Protein AF-A0A7K2BUB4-F1 (afdb_monomer_lite)

pLDDT: mean 76.24, std 25.24, range [27.66, 98.0]

Sequence (228 aa):
MAFDEMPRVDRRGARSRCRGETGAGRMTMVGTVEQLPEADAQSLGALRYREPHHADLPHLVSFSGGRSSAALAFMAAEEGLLRPERRDAVLFANTSAEHPGTYEFAAECKERLEAEFGLPCFWFEFCTVEDAWRGDYWRRASYRLVKPVPVEQDSDGYRSSGELFEELVSLQGMLPNPHSRTCTAKLKLYPSHELIGEWLGATEGPAHAGHHWQPDPSAGGGGVADKA

Foldseek 3Di:
DDDDDDDDDDDDDDDDDDDDDDDDDPDPPPDDPPPDPPPPPDAPPDDDDPDPCVQLAAAEQEAALDPVSLVVLVNCLVNVVHAVVSVHAYEHQDQLADDPVSLVSVLVSQVCCCVVRVHHYWYKWKDWDWDDDPRDIDIDIEMATADSADCVVPVRHDHRNRVRQVRQCVRPVDHDDPVVNCCCVRRPVVHVCQVVCCVVVVDPGPDHPHDDDDPDPVPDDDDDDDDD

Secondary structure (DSSP, 8-state):
-PPPP--------------------------------------------SSGGGGGS--EEEE-SSHHHHHHHHHHHHTTSS-GGGT-EEEEEE-S-S-HHHHHHHHHHHHHHHHHH---EEEEEEEEEEEEETTEEEEEEEEEE-EEEETTT-TTEEP-SSHHHHHHHHHHSS---TTTTHHIIIIIIHHHHHHHHHHHHT---S--SS------TTS---PPP---

Structure (mmCIF, N/CA/C/O backbone):
data_AF-A0A7K2BUB4-F1
#
_entry.id   AF-A0A7K2BUB4-F1
#
loop_
_atom_site.group_PDB
_atom_site.id
_atom_site.type_symbol
_atom_site.label_atom_id
_atom_site.label_alt_id
_atom_site.label_comp_id
_atom_site.label_asym_id
_atom_site.label_entity_id
_atom_site.label_seq_id
_atom_site.pdbx_PDB_ins_code
_atom_site.Cartn_x
_atom_site.Cartn_y
_atom_site.Cartn_z
_atom_site.occupancy
_atom_site.B_iso_or_equiv
_atom_site.auth_seq_id
_atom_site.auth_comp_id
_atom_site.auth_asym_id
_atom_site.auth_atom_id
_atom_site.pdbx_PDB_model_num
ATOM 1 N N . MET A 1 1 ? 53.226 22.526 6.944 1.00 38.50 1 MET A N 1
ATOM 2 C CA . MET A 1 1 ? 52.011 23.223 6.477 1.00 38.50 1 MET A CA 1
ATOM 3 C C . MET A 1 1 ? 50.921 22.890 7.470 1.00 38.50 1 MET A C 1
ATOM 5 O O . MET A 1 1 ? 50.798 21.727 7.832 1.00 38.50 1 MET A O 1
ATOM 9 N N . ALA A 1 2 ? 50.315 23.930 8.030 1.00 29.89 2 ALA A N 1
ATOM 10 C CA . ALA A 1 2 ? 49.493 23.881 9.228 1.00 29.89 2 ALA A CA 1
ATOM 11 C C . ALA A 1 2 ? 48.196 23.090 9.008 1.00 29.89 2 ALA A C 1
ATOM 13 O O . ALA A 1 2 ? 47.541 23.249 7.982 1.00 29.89 2 ALA A O 1
ATOM 14 N N . PHE A 1 3 ? 47.862 22.251 9.987 1.00 29.38 3 PHE A N 1
ATOM 15 C CA . PHE A 1 3 ? 46.514 21.747 10.208 1.00 29.38 3 PHE A CA 1
ATOM 16 C C . PHE A 1 3 ? 45.764 22.830 10.977 1.00 29.38 3 PHE A C 1
ATOM 18 O O . PHE A 1 3 ? 46.214 23.209 12.057 1.00 29.38 3 PHE A O 1
ATOM 25 N N . ASP A 1 4 ? 44.682 23.341 10.398 1.00 30.39 4 ASP A N 1
ATOM 26 C CA . ASP A 1 4 ? 43.806 24.308 11.051 1.00 30.39 4 ASP A CA 1
ATOM 27 C C . ASP A 1 4 ? 42.544 23.599 11.554 1.00 30.39 4 ASP A C 1
ATOM 29 O O . ASP A 1 4 ? 41.965 22.745 10.874 1.00 30.39 4 ASP A O 1
ATOM 33 N N . GLU A 1 5 ? 42.198 23.914 12.795 1.00 32.56 5 GLU A N 1
ATOM 34 C CA . GLU A 1 5 ? 41.171 23.297 13.623 1.00 32.56 5 GLU A CA 1
ATOM 35 C C . GLU A 1 5 ? 39.775 23.829 13.261 1.00 32.56 5 GLU A C 1
ATOM 37 O O . GLU A 1 5 ? 39.587 25.025 13.053 1.00 32.56 5 GLU A O 1
ATOM 42 N N . MET A 1 6 ? 38.753 22.965 13.283 1.00 31.12 6 MET A N 1
ATOM 43 C CA . MET A 1 6 ? 37.357 23.407 13.398 1.00 31.12 6 MET A CA 1
ATOM 44 C C . MET A 1 6 ? 36.777 22.998 14.760 1.00 31.12 6 MET A C 1
ATOM 46 O O . MET A 1 6 ? 36.858 21.821 15.126 1.00 31.12 6 MET A O 1
ATOM 50 N N . PRO A 1 7 ? 36.193 23.941 15.529 1.00 34.19 7 PRO A N 1
ATOM 51 C CA . PRO A 1 7 ? 35.843 23.706 16.919 1.00 34.19 7 PRO A CA 1
ATOM 52 C C . PRO A 1 7 ? 34.420 23.170 17.113 1.00 34.19 7 PRO A C 1
ATOM 54 O O . PRO A 1 7 ? 33.470 23.508 16.407 1.00 34.19 7 PRO A O 1
ATOM 57 N N . ARG A 1 8 ? 34.299 22.355 18.164 1.00 32.28 8 ARG A N 1
ATOM 58 C CA . ARG A 1 8 ? 33.057 21.865 18.767 1.00 32.28 8 ARG A CA 1
ATOM 59 C C . ARG A 1 8 ? 32.277 23.025 19.393 1.00 32.28 8 ARG A C 1
ATOM 61 O O . ARG A 1 8 ? 32.848 23.815 20.139 1.00 32.28 8 ARG A O 1
ATOM 68 N N . VAL A 1 9 ? 30.967 23.074 19.163 1.00 33.00 9 VAL A N 1
ATOM 69 C CA . VAL A 1 9 ? 30.054 23.994 19.856 1.00 33.00 9 VAL A CA 1
ATOM 70 C C . VAL A 1 9 ? 29.363 23.241 20.994 1.00 33.00 9 VAL A C 1
ATOM 72 O O . VAL A 1 9 ? 28.564 22.342 20.744 1.00 33.00 9 VAL A O 1
ATOM 75 N N . ASP A 1 10 ? 29.662 23.628 22.239 1.00 30.53 10 ASP A N 1
ATOM 76 C CA . ASP A 1 10 ? 28.830 23.339 23.412 1.00 30.53 10 ASP A CA 1
ATOM 77 C C . ASP A 1 10 ? 28.283 24.639 24.023 1.00 30.53 10 ASP A C 1
ATOM 79 O O . ASP A 1 10 ? 28.872 25.719 23.975 1.00 30.53 10 ASP A O 1
ATOM 83 N N . ARG A 1 11 ? 27.091 24.455 24.572 1.00 41.16 11 ARG A N 1
ATOM 84 C CA . ARG A 1 11 ? 26.110 25.334 25.179 1.00 41.16 11 ARG A CA 1
ATOM 85 C C . ARG A 1 11 ? 26.678 26.166 26.329 1.00 41.16 11 ARG A C 1
ATOM 87 O O . ARG A 1 11 ? 27.272 25.625 27.260 1.00 41.16 11 ARG A O 1
ATOM 94 N N . ARG A 1 12 ? 26.280 27.441 26.377 1.00 29.48 12 ARG A N 1
ATOM 95 C CA . ARG A 1 12 ? 25.534 28.069 27.494 1.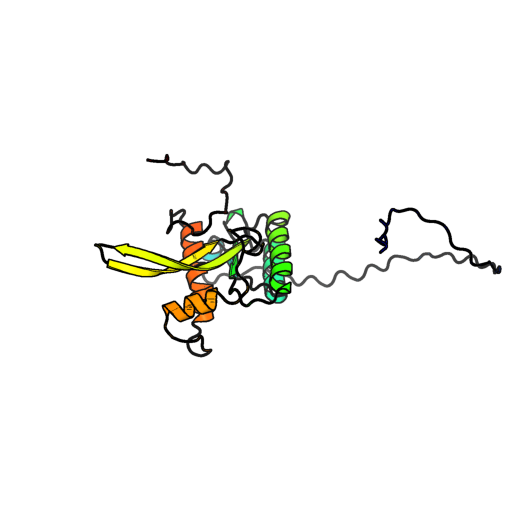00 29.48 12 ARG A CA 1
ATOM 96 C C . ARG A 1 12 ? 25.432 29.580 27.284 1.00 29.48 12 ARG A C 1
ATOM 98 O O . ARG A 1 12 ? 26.350 30.223 26.795 1.00 29.48 12 ARG A O 1
ATOM 105 N N . GLY A 1 13 ? 24.254 30.112 27.601 1.00 29.47 13 GLY A N 1
ATOM 106 C CA . GLY A 1 13 ? 23.835 31.460 27.235 1.00 29.47 13 GLY A CA 1
ATOM 107 C C . GLY A 1 13 ? 24.487 32.592 28.019 1.00 29.47 13 GLY A C 1
ATOM 108 O O . GLY A 1 13 ? 25.160 32.362 29.013 1.00 29.47 13 GLY A O 1
ATOM 109 N N . ALA A 1 14 ? 24.180 33.823 27.611 1.00 27.66 14 ALA A N 1
ATOM 110 C CA . ALA A 1 14 ? 23.896 34.933 28.518 1.00 27.66 14 ALA A CA 1
ATOM 111 C C . ALA A 1 14 ? 23.541 36.216 27.746 1.00 27.66 14 ALA A C 1
ATOM 113 O O . ALA A 1 14 ? 24.377 36.817 27.087 1.00 27.66 14 ALA A O 1
ATOM 114 N N . ARG A 1 15 ? 22.306 36.666 27.989 1.00 31.22 15 ARG A N 1
ATOM 115 C CA . ARG A 1 15 ? 21.935 38.027 28.416 1.00 31.22 15 ARG A CA 1
ATOM 116 C C . ARG A 1 15 ? 22.099 39.183 27.420 1.00 31.22 15 ARG A C 1
ATOM 118 O O . ARG A 1 15 ? 23.163 39.753 27.209 1.00 31.22 15 ARG A O 1
ATOM 125 N N . SER A 1 16 ? 20.920 39.621 26.991 1.00 33.44 16 SER A N 1
ATOM 126 C CA . SER A 1 16 ? 20.563 40.932 26.464 1.00 33.44 16 SER A CA 1
ATOM 127 C C . SER A 1 16 ? 21.099 42.112 27.285 1.00 33.44 16 SER A C 1
ATOM 129 O O . SER A 1 16 ? 20.987 42.135 28.515 1.00 33.44 16 SER A O 1
ATOM 131 N N . ARG A 1 17 ? 21.520 43.167 26.586 1.00 32.12 17 ARG A N 1
ATOM 132 C CA . ARG A 1 17 ? 21.490 44.547 27.083 1.00 32.12 17 ARG A CA 1
ATOM 133 C C . ARG A 1 17 ? 20.809 45.423 26.038 1.00 32.12 17 ARG A C 1
ATOM 135 O O . ARG A 1 17 ? 21.442 45.795 25.060 1.00 32.12 17 ARG A O 1
ATOM 142 N N . CYS A 1 18 ? 19.565 45.808 26.292 1.00 31.72 18 CYS A N 1
ATOM 143 C CA . CYS A 1 18 ? 18.995 47.026 25.727 1.00 31.72 18 CYS A CA 1
ATOM 144 C C . CYS A 1 18 ? 18.452 47.860 26.885 1.00 31.72 18 CYS A C 1
ATOM 146 O O . CYS A 1 18 ? 17.780 47.352 27.781 1.00 31.72 18 CYS A O 1
ATOM 148 N N . ARG A 1 19 ? 18.890 49.118 26.901 1.00 31.88 19 ARG A N 1
ATOM 149 C CA . ARG A 1 19 ? 18.618 50.124 27.923 1.00 31.88 19 ARG A CA 1
ATOM 150 C C . ARG A 1 19 ? 17.127 50.443 27.954 1.00 31.88 19 ARG A C 1
ATOM 152 O O . ARG A 1 19 ? 16.491 50.501 26.908 1.00 31.88 19 ARG A O 1
ATOM 159 N N . GLY A 1 20 ? 16.611 50.646 29.160 1.00 29.75 20 GLY A N 1
ATOM 160 C CA . GLY A 1 20 ? 15.251 51.108 29.374 1.00 29.75 20 GLY A CA 1
ATOM 161 C C . GLY A 1 20 ? 15.116 52.606 29.136 1.00 29.75 20 GLY A C 1
ATOM 162 O O . GLY A 1 20 ? 16.032 53.367 29.438 1.00 29.75 20 GLY A O 1
ATOM 163 N N . GLU A 1 21 ? 13.931 52.996 28.687 1.00 31.78 21 GLU A N 1
ATOM 164 C CA . GLU A 1 21 ? 13.309 54.260 29.052 1.00 31.78 21 GLU A CA 1
ATOM 165 C C . GLU A 1 21 ? 11.883 53.967 29.520 1.00 31.78 21 GLU A C 1
ATOM 167 O O . GLU A 1 21 ? 11.189 53.074 29.035 1.00 31.78 21 GLU A O 1
ATOM 172 N N . THR A 1 22 ? 11.532 54.664 30.586 1.00 36.28 22 THR A N 1
ATOM 173 C CA . THR A 1 22 ? 10.406 54.456 31.483 1.00 36.28 22 THR A CA 1
ATOM 174 C C . THR A 1 22 ? 9.124 55.076 30.941 1.00 36.28 22 THR A C 1
ATOM 176 O O . THR A 1 22 ? 9.110 56.256 30.602 1.00 36.28 22 THR A O 1
ATOM 179 N N . GLY A 1 23 ? 8.024 54.327 30.981 1.00 31.62 23 GLY A N 1
ATOM 180 C CA . GLY A 1 23 ? 6.674 54.847 30.778 1.00 31.62 23 GLY A CA 1
ATOM 181 C C . GLY A 1 23 ? 5.673 53.982 31.530 1.00 31.62 23 GLY A C 1
ATOM 182 O O . GLY A 1 23 ? 5.422 52.842 31.155 1.00 31.62 23 GLY A O 1
ATOM 183 N N . ALA A 1 24 ? 5.157 54.502 32.640 1.00 43.50 24 ALA A N 1
ATOM 184 C CA . ALA A 1 24 ? 4.182 53.833 33.484 1.00 43.50 24 ALA A CA 1
ATOM 185 C C . ALA A 1 24 ? 2.841 53.675 32.747 1.00 43.50 24 ALA A C 1
ATOM 187 O O . ALA A 1 24 ? 2.166 54.656 32.453 1.00 43.50 24 ALA A O 1
ATOM 188 N N . GLY A 1 25 ? 2.442 52.429 32.499 1.00 31.27 25 GLY A N 1
ATOM 189 C CA . GLY A 1 25 ? 1.117 52.063 32.016 1.00 31.27 25 GLY A CA 1
ATOM 190 C C . GLY A 1 25 ? 0.764 50.691 32.568 1.00 31.27 25 GLY A C 1
ATOM 191 O O . GLY A 1 25 ? 1.255 49.673 32.090 1.00 31.27 25 GLY A O 1
ATOM 192 N N . ARG A 1 26 ? -0.047 50.651 33.627 1.00 36.78 26 ARG A N 1
ATOM 193 C CA . ARG A 1 26 ? -0.578 49.408 34.193 1.00 36.78 26 ARG A CA 1
ATOM 194 C C . ARG A 1 26 ? -1.636 48.876 33.225 1.00 36.78 26 ARG A C 1
ATOM 196 O O . ARG A 1 26 ? -2.804 49.220 33.348 1.00 36.78 26 ARG A O 1
ATOM 203 N N . MET A 1 27 ? -1.209 48.090 32.240 1.00 30.72 27 MET A N 1
ATOM 204 C CA . MET A 1 27 ? -2.101 47.435 31.289 1.00 30.72 27 MET A CA 1
ATOM 205 C C . MET A 1 27 ? -2.388 46.024 31.795 1.00 30.72 27 MET A C 1
ATOM 207 O O . MET A 1 27 ? -1.542 45.133 31.750 1.00 30.72 27 MET A O 1
ATOM 211 N N . THR A 1 28 ? -3.574 45.847 32.366 1.00 35.84 28 THR A N 1
ATOM 212 C CA . THR A 1 28 ? -4.108 44.544 32.755 1.00 35.84 28 THR A CA 1
ATOM 213 C C . THR A 1 28 ? -4.367 43.757 31.471 1.00 35.84 28 THR A C 1
ATOM 215 O O . THR A 1 28 ? -5.383 43.959 30.814 1.00 35.84 28 THR A O 1
ATOM 218 N N . MET A 1 29 ? -3.434 42.891 31.071 1.00 30.92 29 MET A N 1
ATOM 219 C CA . MET A 1 29 ? -3.653 41.944 29.975 1.00 30.92 29 MET A CA 1
ATOM 220 C C . MET A 1 29 ? -4.534 40.804 30.492 1.00 30.92 29 MET A C 1
ATOM 222 O O . MET A 1 29 ? -4.044 39.745 30.872 1.00 30.92 29 MET A O 1
ATOM 226 N N . VAL A 1 30 ? -5.849 41.030 30.528 1.00 42.12 30 VAL A N 1
ATOM 227 C CA . VAL A 1 30 ? -6.825 39.934 30.507 1.00 42.12 30 VAL A CA 1
ATOM 228 C C . VAL A 1 30 ? -6.946 39.512 29.045 1.00 42.12 30 VAL A C 1
ATOM 230 O O . VAL A 1 30 ? -7.865 39.906 28.339 1.00 42.12 30 VAL A O 1
ATOM 233 N N . GLY A 1 31 ? -5.935 38.796 28.560 1.00 34.09 31 GLY A N 1
ATOM 234 C CA . GLY A 1 31 ? -6.008 38.102 27.283 1.00 34.09 31 GLY A CA 1
ATOM 235 C C . GLY A 1 31 ? -6.611 36.734 27.541 1.00 34.09 31 GLY A C 1
ATOM 236 O O . GLY A 1 31 ? -5.895 35.803 27.898 1.00 34.09 31 GLY A O 1
ATOM 237 N N . THR A 1 32 ? -7.930 36.623 27.419 1.00 39.12 32 THR A N 1
ATOM 238 C CA . THR A 1 32 ? -8.572 35.331 27.180 1.00 39.12 32 THR A CA 1
ATOM 239 C C . THR A 1 32 ? -7.948 34.747 25.921 1.00 39.12 32 THR A C 1
ATOM 241 O O . THR A 1 32 ? -7.938 35.409 24.884 1.00 39.12 32 THR A O 1
ATOM 244 N N . VAL A 1 33 ? -7.390 33.541 26.025 1.00 41.91 33 VAL A N 1
ATOM 245 C CA . VAL A 1 33 ? -7.032 32.733 24.859 1.00 41.91 33 VAL A CA 1
ATOM 246 C C . VAL A 1 33 ? -8.332 32.544 24.092 1.00 41.91 33 VAL A C 1
ATOM 248 O O . VAL A 1 33 ? -9.212 31.814 24.538 1.00 41.91 33 VAL A O 1
ATOM 251 N N . GLU A 1 34 ? -8.497 33.293 23.008 1.00 40.69 34 GLU A N 1
ATOM 252 C CA . GLU A 1 34 ? -9.608 33.121 22.088 1.00 40.69 34 GLU A CA 1
ATOM 253 C C . GLU A 1 34 ? -9.371 31.760 21.428 1.00 40.69 34 GLU A C 1
ATOM 255 O O . GLU A 1 34 ? -8.555 31.618 20.517 1.00 40.69 34 GLU A O 1
ATOM 260 N N . GLN A 1 35 ? -9.967 30.720 22.019 1.00 40.16 35 GLN A N 1
ATOM 261 C CA . GLN A 1 35 ? -10.027 29.392 21.433 1.00 40.16 35 GLN A CA 1
ATOM 262 C C . GLN A 1 35 ? -10.655 29.567 20.057 1.00 40.16 35 GLN A C 1
ATOM 264 O O . GLN A 1 35 ? -11.819 29.952 19.941 1.00 40.16 35 GLN A O 1
ATOM 269 N N . LEU A 1 36 ? -9.846 29.335 19.022 1.00 37.44 36 LEU A N 1
ATOM 270 C CA . LEU A 1 36 ? -10.345 29.176 17.666 1.00 37.44 36 LEU A CA 1
ATOM 271 C C . LEU A 1 36 ? -11.498 28.166 17.734 1.00 37.44 36 LEU A C 1
ATOM 273 O O . LEU A 1 36 ? -11.325 27.131 18.385 1.00 37.44 36 LEU A O 1
ATOM 277 N N . PRO A 1 37 ? -12.664 28.466 17.139 1.00 42.41 37 PRO A N 1
ATOM 278 C CA . PRO A 1 37 ? -13.789 27.548 17.175 1.00 42.41 37 PRO A CA 1
ATOM 279 C C . PRO A 1 37 ? -13.320 26.202 16.626 1.00 42.41 37 PRO A C 1
ATOM 281 O O . PRO A 1 37 ? -12.711 26.160 15.553 1.00 42.41 37 PRO A O 1
ATOM 284 N N . GLU A 1 38 ? -13.550 25.131 17.391 1.00 53.28 38 GLU A N 1
ATOM 285 C CA . GLU A 1 38 ? -13.406 23.760 16.908 1.00 53.28 38 GLU A CA 1
ATOM 286 C C . GLU A 1 38 ? -14.176 23.695 15.592 1.00 53.28 38 GLU A C 1
ATOM 288 O O . GLU A 1 38 ? -15.391 23.887 15.566 1.00 53.28 38 GLU A O 1
ATOM 293 N N . ALA A 1 39 ? -13.445 23.579 14.481 1.00 51.34 39 ALA A N 1
ATOM 294 C CA . ALA A 1 39 ? -14.051 23.477 13.167 1.00 51.34 39 ALA A CA 1
ATOM 295 C C . ALA A 1 39 ? -15.068 22.338 13.232 1.00 51.34 39 ALA A C 1
ATOM 297 O O . ALA A 1 39 ? -14.690 21.259 13.685 1.00 51.34 39 ALA A O 1
ATOM 298 N N . ASP A 1 40 ? -16.318 22.594 12.827 1.00 51.25 40 ASP A N 1
ATOM 299 C CA . ASP A 1 40 ? -17.386 21.592 12.758 1.00 51.25 40 ASP A CA 1
ATOM 300 C C . ASP A 1 40 ? -16.811 20.307 12.151 1.00 51.25 40 ASP A C 1
ATOM 302 O O . ASP A 1 40 ? -16.570 20.234 10.940 1.00 51.25 40 ASP A O 1
ATOM 306 N N . ALA A 1 41 ? -16.501 19.330 13.007 1.00 60.25 41 ALA A N 1
ATOM 307 C CA . ALA A 1 41 ? -15.832 18.115 12.585 1.00 60.25 41 ALA A CA 1
ATOM 308 C C . ALA A 1 41 ? -16.776 17.415 11.608 1.00 60.25 41 ALA A C 1
ATOM 310 O O . ALA A 1 41 ? -17.899 17.044 11.961 1.00 60.25 41 ALA A O 1
ATOM 311 N N . GLN A 1 42 ? -16.363 17.316 10.345 1.00 63.31 42 GLN A N 1
ATOM 312 C CA . GLN A 1 42 ? -17.151 16.636 9.329 1.00 63.31 42 GLN A CA 1
ATOM 313 C C . GLN A 1 42 ? -17.218 15.157 9.705 1.00 63.31 42 GLN A C 1
ATOM 315 O O . GLN A 1 42 ? -16.234 14.446 9.547 1.00 63.31 42 GLN A O 1
ATOM 320 N N . SER A 1 43 ? -18.371 14.711 10.207 1.00 71.00 43 SER A N 1
ATOM 321 C CA . SER A 1 43 ? -18.627 13.292 10.448 1.00 71.00 43 SER A CA 1
ATOM 322 C C . SER A 1 43 ? -18.967 12.593 9.130 1.00 71.00 43 SER A C 1
ATOM 324 O O . SER A 1 43 ? -19.809 13.063 8.357 1.00 71.00 43 SER A O 1
ATOM 326 N N . LEU A 1 44 ? -18.330 11.452 8.881 1.00 71.81 44 LEU A N 1
ATOM 327 C CA . LEU A 1 44 ? -18.659 10.492 7.829 1.00 71.81 44 LEU A CA 1
ATOM 328 C C . LEU A 1 44 ? -20.054 9.884 8.037 1.00 71.81 44 LEU A C 1
ATOM 330 O O . LEU A 1 44 ? -20.715 9.492 7.070 1.00 71.81 44 LEU A O 1
ATOM 334 N N . GLY A 1 45 ? -20.521 9.837 9.286 1.00 75.44 45 GLY A N 1
ATOM 335 C CA . GLY A 1 45 ? -21.818 9.301 9.668 1.00 75.44 45 GLY A CA 1
ATOM 336 C C . GLY A 1 45 ? -21.881 7.776 9.542 1.00 75.44 45 GLY A C 1
ATOM 337 O O . GLY A 1 45 ? -20.881 7.083 9.375 1.00 75.44 45 GLY A O 1
ATOM 338 N N . ALA A 1 46 ? -23.089 7.212 9.623 1.00 78.88 46 ALA A N 1
ATOM 339 C CA . ALA A 1 46 ? -23.267 5.765 9.518 1.00 78.88 46 ALA A CA 1
ATOM 340 C C . ALA A 1 46 ? -23.155 5.283 8.060 1.00 78.88 46 ALA A C 1
ATOM 342 O O . ALA A 1 46 ? -23.958 5.668 7.201 1.00 78.88 46 ALA A O 1
ATOM 343 N N . LEU A 1 47 ? -22.215 4.369 7.793 1.00 83.06 47 LEU A N 1
ATOM 344 C CA . LEU A 1 47 ? -22.132 3.663 6.513 1.00 83.06 47 LEU A CA 1
ATOM 345 C C . LEU A 1 47 ? -23.406 2.842 6.273 1.00 83.06 47 LEU A C 1
ATOM 347 O O . LEU A 1 47 ? -23.793 2.000 7.084 1.00 83.06 47 LEU A O 1
ATOM 351 N N . ARG A 1 48 ? -24.054 3.063 5.126 1.00 88.00 48 ARG A N 1
ATOM 352 C CA . ARG A 1 48 ? -25.188 2.249 4.674 1.00 88.00 48 ARG A CA 1
ATOM 353 C C . ARG A 1 48 ? -24.689 1.146 3.755 1.00 88.00 48 ARG A C 1
ATOM 355 O O . ARG A 1 48 ? -24.255 1.415 2.636 1.00 88.00 48 ARG A O 1
ATOM 362 N N . TYR A 1 49 ? -24.793 -0.094 4.209 1.00 89.12 49 TYR A N 1
ATOM 363 C CA . TYR A 1 49 ? -24.438 -1.257 3.404 1.00 89.12 49 TYR A CA 1
ATOM 364 C C . TYR A 1 49 ? -25.588 -1.639 2.480 1.00 89.12 49 TYR A C 1
ATOM 366 O O . TYR A 1 49 ? -26.747 -1.647 2.892 1.00 89.12 49 TYR A O 1
ATOM 374 N N . ARG A 1 50 ? -25.259 -1.977 1.228 1.00 92.38 50 ARG A N 1
ATOM 375 C CA . ARG A 1 50 ? -26.235 -2.537 0.283 1.00 92.38 50 ARG A CA 1
ATOM 376 C C . ARG A 1 50 ? -26.795 -3.856 0.805 1.00 92.38 50 ARG A C 1
ATOM 378 O O . ARG A 1 50 ? -28.003 -4.043 0.814 1.00 92.38 50 ARG A O 1
ATOM 385 N N . GLU A 1 51 ? -25.892 -4.721 1.253 1.00 94.81 51 GLU A N 1
ATOM 386 C CA . GLU A 1 51 ? -26.207 -5.986 1.899 1.00 94.81 51 GLU A CA 1
ATOM 387 C C . GLU A 1 51 ? -25.852 -5.878 3.388 1.00 94.81 51 GLU A C 1
ATOM 389 O O . GLU A 1 51 ? -24.689 -5.611 3.697 1.00 94.81 51 GLU A O 1
ATOM 394 N N . PRO A 1 52 ? -26.801 -6.074 4.324 1.00 92.62 52 PRO A N 1
ATOM 395 C CA . PRO A 1 52 ? -26.555 -5.856 5.752 1.00 92.62 52 PRO A CA 1
ATOM 396 C C . PRO A 1 52 ? -25.380 -6.659 6.324 1.00 92.62 52 PRO A C 1
ATOM 398 O O . PRO A 1 52 ? -24.635 -6.140 7.148 1.00 92.62 52 PRO A O 1
ATOM 401 N N . HIS A 1 53 ? -25.170 -7.888 5.845 1.00 91.38 53 HIS A N 1
ATOM 402 C CA . HIS A 1 53 ? -24.093 -8.762 6.319 1.00 91.38 53 HIS A CA 1
ATOM 403 C C . HIS A 1 53 ? -22.683 -8.241 5.985 1.00 91.38 53 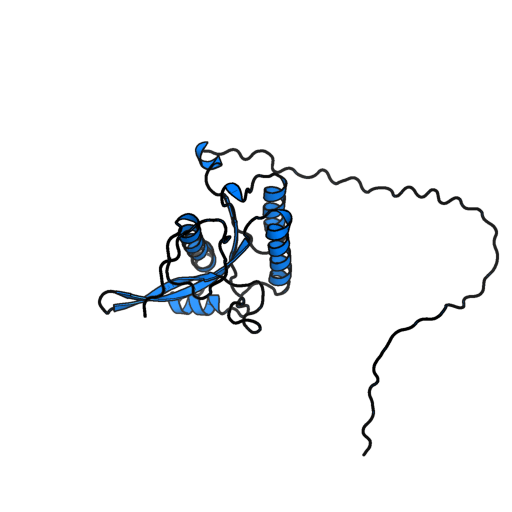HIS A C 1
ATOM 405 O O . HIS A 1 53 ? -21.714 -8.671 6.601 1.00 91.38 53 HIS A O 1
ATOM 411 N N . HIS A 1 54 ? -22.540 -7.287 5.053 1.00 93.12 54 HIS A N 1
ATOM 412 C CA . HIS A 1 54 ? -21.250 -6.642 4.787 1.00 93.12 54 HIS A CA 1
ATOM 413 C C . HIS A 1 54 ? -20.767 -5.769 5.953 1.00 93.12 54 HIS A C 1
ATOM 415 O O . HIS A 1 54 ? -19.585 -5.449 6.005 1.00 93.12 54 HIS A O 1
ATOM 421 N N . ALA A 1 55 ? -21.643 -5.384 6.889 1.00 91.62 55 ALA A N 1
ATOM 422 C CA . ALA A 1 55 ? -21.237 -4.645 8.083 1.00 91.62 55 ALA A CA 1
ATOM 423 C C . ALA A 1 55 ? -20.283 -5.453 8.984 1.00 91.62 55 ALA A C 1
ATOM 425 O O . ALA A 1 55 ? -19.475 -4.865 9.708 1.00 91.62 55 ALA A O 1
ATOM 426 N N . ASP A 1 56 ? -20.358 -6.782 8.908 1.00 91.62 56 ASP A N 1
ATOM 427 C CA . ASP A 1 56 ? -19.592 -7.706 9.745 1.00 91.62 56 ASP A CA 1
ATOM 428 C C . ASP A 1 56 ? -18.341 -8.259 9.043 1.00 91.62 56 ASP A C 1
ATOM 430 O O . ASP A 1 56 ? -17.517 -8.911 9.681 1.00 91.62 56 ASP A O 1
ATOM 434 N N . LEU A 1 57 ? -18.170 -7.989 7.744 1.00 92.56 57 LEU A N 1
ATOM 435 C CA . LEU A 1 57 ? -16.965 -8.359 6.996 1.00 92.56 57 LEU A CA 1
ATOM 436 C C . LEU A 1 57 ? -15.825 -7.365 7.268 1.00 92.56 57 LEU A C 1
ATOM 438 O O . LEU A 1 57 ? -16.124 -6.218 7.576 1.00 92.56 57 LEU A O 1
ATOM 442 N N . PRO A 1 58 ? -14.546 -7.760 7.123 1.00 94.12 58 PRO A N 1
ATOM 443 C CA . PRO A 1 58 ? -13.415 -6.845 7.263 1.00 94.12 58 PRO A CA 1
ATOM 444 C C . PRO A 1 58 ? -13.456 -5.676 6.273 1.00 94.12 58 PRO A C 1
ATOM 446 O O . PRO A 1 58 ? -13.722 -5.858 5.079 1.00 94.12 58 PRO A O 1
ATOM 449 N N . HIS A 1 59 ? -13.111 -4.487 6.760 1.00 94.56 59 HIS A N 1
ATOM 450 C CA . HIS A 1 59 ? -13.046 -3.254 5.980 1.00 94.56 59 HIS A CA 1
ATOM 451 C C . HIS A 1 59 ? -11.607 -2.884 5.694 1.00 94.56 59 HIS A C 1
ATOM 453 O O . HIS A 1 59 ? -10.743 -2.912 6.567 1.00 94.56 59 HIS A O 1
ATOM 459 N N . LEU A 1 60 ? -11.365 -2.492 4.450 1.00 95.56 60 LEU A N 1
ATOM 460 C CA . LEU A 1 60 ? -10.036 -2.166 3.968 1.00 95.56 60 LEU A CA 1
ATOM 461 C C . LEU A 1 60 ? -10.032 -0.765 3.383 1.00 95.56 60 LEU A C 1
ATOM 463 O O . LEU A 1 60 ? -10.862 -0.440 2.531 1.00 95.56 60 LEU A O 1
ATOM 467 N N . VAL A 1 61 ? -9.066 0.048 3.801 1.00 96.44 61 VAL A N 1
ATOM 468 C CA . VAL A 1 61 ? -8.838 1.372 3.216 1.00 96.44 61 VAL A CA 1
ATOM 469 C C . VAL A 1 61 ? -7.545 1.353 2.421 1.00 96.44 61 VAL A C 1
ATOM 471 O O . VAL A 1 61 ? -6.463 1.181 2.972 1.00 96.44 61 VAL A O 1
ATOM 474 N N . SER A 1 62 ? -7.649 1.572 1.110 1.00 96.19 62 SER A N 1
ATOM 475 C CA . SER A 1 62 ? -6.473 1.816 0.275 1.00 96.19 62 SER A CA 1
ATOM 476 C C . SER A 1 62 ? -5.988 3.249 0.485 1.00 96.19 62 SER A C 1
ATOM 478 O O . SER A 1 62 ? -6.619 4.217 0.054 1.00 96.19 62 SER A O 1
ATOM 480 N N . PHE A 1 63 ? -4.857 3.374 1.167 1.00 96.38 63 PHE A N 1
ATOM 481 C CA . PHE A 1 63 ? -4.191 4.622 1.485 1.00 96.38 63 PHE A CA 1
ATOM 482 C C . PHE A 1 63 ? -3.078 4.886 0.469 1.00 96.38 63 PHE A C 1
ATOM 484 O O . PHE A 1 63 ? -2.175 4.081 0.275 1.00 96.38 63 PHE A O 1
ATOM 491 N N . SER A 1 64 ? -3.138 6.031 -0.209 1.00 94.50 64 SER A N 1
ATOM 492 C CA . SER A 1 64 ? -2.197 6.374 -1.282 1.00 94.50 64 SER A CA 1
ATOM 493 C C . SER A 1 64 ? -1.044 7.275 -0.831 1.00 94.50 64 SER A C 1
ATOM 495 O O . SER A 1 64 ? -0.365 7.828 -1.688 1.00 94.50 64 SER A O 1
ATOM 497 N N . GLY A 1 65 ? -0.894 7.546 0.470 1.00 93.88 65 GLY A N 1
ATOM 498 C CA . GLY A 1 65 ? 0.087 8.525 0.962 1.00 93.88 65 GLY A CA 1
ATOM 499 C C . GLY A 1 65 ? -0.286 9.989 0.685 1.00 93.88 65 GLY A C 1
ATOM 500 O O . GLY A 1 65 ? 0.565 10.872 0.727 1.00 93.88 65 GLY A O 1
ATOM 501 N N . GLY A 1 66 ? -1.552 10.269 0.359 1.00 95.00 66 GLY A N 1
ATOM 502 C CA . GLY A 1 66 ? -2.044 11.618 0.078 1.00 95.00 66 GLY A CA 1
ATOM 503 C C . GLY A 1 66 ? -2.912 12.167 1.208 1.00 95.00 66 GLY A C 1
ATOM 504 O O . GLY A 1 66 ? -3.526 11.410 1.953 1.00 95.00 66 GLY A O 1
ATOM 505 N N . ARG A 1 67 ? -3.043 13.497 1.288 1.00 95.50 67 ARG A N 1
ATOM 506 C CA . ARG A 1 67 ? -3.852 14.178 2.320 1.00 95.50 67 ARG A CA 1
ATOM 507 C C . ARG A 1 67 ? -5.299 13.683 2.378 1.00 95.50 67 ARG A C 1
ATOM 509 O O . ARG A 1 67 ? -5.817 13.441 3.458 1.00 95.50 67 ARG A O 1
ATOM 516 N N . SER A 1 68 ? -5.948 13.512 1.225 1.00 96.19 68 SER A N 1
ATOM 517 C CA . SER A 1 68 ? -7.352 13.080 1.168 1.00 96.19 68 SER A CA 1
ATOM 518 C C . SER A 1 68 ? -7.544 11.619 1.574 1.00 96.19 68 SER A C 1
ATOM 520 O O . SER A 1 68 ? -8.520 11.304 2.245 1.00 96.19 68 SER A O 1
ATOM 522 N N . SER A 1 69 ? -6.627 10.726 1.187 1.00 96.69 69 SER A N 1
ATOM 523 C CA . SER A 1 69 ? -6.704 9.313 1.573 1.00 96.69 69 SER A CA 1
ATOM 524 C C . SER A 1 69 ? -6.322 9.105 3.040 1.00 96.69 69 SER A C 1
ATOM 526 O O . SER A 1 69 ? -6.944 8.278 3.698 1.00 96.69 69 SER A O 1
ATOM 528 N N . ALA A 1 70 ? -5.388 9.902 3.573 1.00 96.88 70 ALA A N 1
ATOM 529 C CA . ALA A 1 70 ? -5.118 9.960 5.009 1.00 96.88 70 ALA A CA 1
ATOM 530 C C . ALA A 1 70 ? -6.348 10.446 5.780 1.00 96.88 70 ALA A C 1
ATOM 532 O O . ALA A 1 70 ? -6.795 9.758 6.688 1.00 96.88 70 ALA A O 1
ATOM 533 N N . ALA A 1 71 ? -6.940 11.580 5.384 1.00 96.06 71 ALA A N 1
ATOM 534 C CA . ALA A 1 71 ? -8.130 12.113 6.043 1.00 96.06 71 ALA A CA 1
ATOM 535 C C . ALA A 1 71 ? -9.260 11.073 6.098 1.00 96.06 71 ALA A C 1
ATOM 537 O O . ALA A 1 71 ? -9.857 10.883 7.149 1.00 96.06 71 ALA A O 1
ATOM 538 N N . LEU A 1 72 ? -9.509 10.347 5.000 1.00 95.75 72 LEU A N 1
ATOM 539 C CA . LEU A 1 72 ? -10.483 9.253 4.988 1.00 95.75 72 LEU A CA 1
ATOM 540 C C . LEU A 1 72 ? -10.138 8.147 5.998 1.00 95.75 72 LEU A C 1
ATOM 542 O O . LEU A 1 72 ? -11.025 7.706 6.720 1.00 95.75 72 LEU A O 1
ATOM 546 N N . ALA A 1 73 ? -8.883 7.689 6.034 1.00 96.94 73 ALA A N 1
ATOM 547 C CA . ALA A 1 73 ? -8.456 6.625 6.941 1.00 96.94 73 ALA A CA 1
ATOM 548 C C . ALA A 1 73 ? -8.599 7.038 8.415 1.00 96.94 73 ALA A C 1
ATOM 550 O O . ALA A 1 73 ? -9.160 6.278 9.200 1.00 96.94 73 ALA A O 1
ATOM 551 N N . PHE A 1 74 ? -8.154 8.248 8.768 1.00 97.12 74 PHE A N 1
ATOM 552 C CA . PHE A 1 74 ? -8.242 8.769 10.134 1.00 97.12 74 PHE A CA 1
ATOM 553 C C . PHE A 1 74 ? -9.684 9.030 10.564 1.00 97.12 74 PHE A C 1
ATOM 555 O O . PHE A 1 74 ? -10.085 8.511 11.595 1.00 97.12 74 PHE A O 1
ATOM 562 N N . MET A 1 75 ? -10.499 9.714 9.754 1.00 95.50 75 MET A N 1
ATOM 563 C CA . MET A 1 75 ? -11.912 9.934 10.099 1.00 95.50 75 MET A CA 1
ATOM 564 C C . MET A 1 75 ? -12.667 8.605 10.255 1.00 95.50 75 MET A C 1
ATOM 566 O O . MET A 1 75 ? -13.467 8.437 11.170 1.00 95.50 75 MET A O 1
ATOM 570 N N . ALA A 1 76 ? -12.388 7.617 9.394 1.00 95.06 76 ALA A N 1
ATOM 571 C CA . ALA A 1 76 ? -13.005 6.299 9.511 1.00 95.06 76 ALA A CA 1
ATOM 572 C C . ALA A 1 76 ? -12.567 5.551 10.784 1.00 95.06 76 ALA A C 1
ATOM 574 O O . ALA A 1 76 ? -13.370 4.814 11.356 1.00 95.06 76 ALA A O 1
ATOM 575 N N . ALA A 1 77 ? -11.325 5.737 11.234 1.00 95.31 77 ALA A N 1
ATOM 576 C CA . ALA A 1 77 ? -10.837 5.187 12.495 1.00 95.31 77 ALA A CA 1
ATOM 577 C C . ALA A 1 77 ? -11.454 5.904 13.712 1.00 95.31 77 ALA A C 1
ATOM 579 O O . ALA A 1 77 ? -11.991 5.249 14.602 1.00 95.31 77 ALA A O 1
ATOM 580 N N . GLU A 1 78 ? -11.458 7.239 13.715 1.00 95.06 78 GLU A N 1
ATOM 581 C CA . GLU A 1 78 ? -12.007 8.090 14.782 1.00 95.06 78 GLU A CA 1
ATOM 582 C C . GLU A 1 78 ? -13.508 7.865 15.004 1.00 95.06 78 GLU A C 1
ATOM 584 O O . GLU A 1 78 ? -13.976 7.835 16.141 1.00 95.06 78 GLU A O 1
ATOM 589 N N . GLU A 1 79 ? -14.269 7.644 13.931 1.00 93.44 79 GLU A N 1
ATOM 590 C CA . GLU A 1 79 ? -15.710 7.372 14.000 1.00 93.44 79 GLU A CA 1
ATOM 591 C C . GLU A 1 79 ? -16.048 5.890 14.237 1.00 93.44 79 GLU A C 1
ATOM 593 O O . GLU A 1 79 ? -17.221 5.508 14.226 1.00 93.44 79 GLU A O 1
ATOM 598 N N . GLY A 1 80 ? -15.044 5.028 14.439 1.00 91.88 80 GLY A N 1
ATOM 599 C CA . GLY A 1 80 ? -15.241 3.594 14.676 1.00 91.88 80 GLY A CA 1
ATOM 600 C C . GLY A 1 80 ? -15.809 2.833 13.473 1.00 91.88 80 GLY A C 1
ATOM 601 O O . GLY A 1 80 ? -16.373 1.744 13.626 1.00 91.88 80 GLY A O 1
ATOM 602 N N . LEU A 1 81 ? -15.685 3.397 12.266 1.00 93.50 81 LEU A N 1
ATOM 603 C CA . LEU A 1 81 ? -16.027 2.712 11.019 1.00 93.50 81 LEU A CA 1
ATOM 604 C C . LEU A 1 81 ? -14.990 1.640 10.677 1.00 93.50 81 LEU A C 1
ATOM 606 O O . LEU A 1 81 ? -15.365 0.628 10.080 1.00 93.50 81 LEU A O 1
ATOM 610 N N . LEU A 1 82 ? -13.732 1.852 11.080 1.00 95.12 82 LEU A N 1
ATOM 611 C CA . LEU A 1 82 ? -12.671 0.847 11.104 1.00 95.12 82 LEU A CA 1
ATOM 612 C C . LEU A 1 82 ? -12.473 0.312 12.525 1.00 95.12 82 LEU A C 1
ATOM 614 O O . LEU A 1 82 ? -12.423 1.078 13.483 1.00 95.12 82 LEU A O 1
ATOM 618 N N . ARG A 1 83 ? -12.376 -1.011 12.654 1.00 93.81 83 ARG A N 1
ATOM 619 C CA . ARG A 1 83 ? -12.342 -1.749 13.918 1.00 93.81 83 ARG A CA 1
ATOM 620 C C . ARG A 1 83 ? -11.288 -2.860 13.866 1.00 93.81 83 ARG A C 1
ATOM 622 O O . ARG A 1 83 ? -11.450 -3.801 13.077 1.00 93.81 83 ARG A O 1
ATOM 629 N N . PRO A 1 84 ? -10.248 -2.814 14.716 1.00 91.81 84 PRO A N 1
ATOM 630 C CA . PRO A 1 84 ? -9.241 -3.873 14.795 1.00 91.81 84 PRO A CA 1
ATOM 631 C C . PRO A 1 84 ? -9.839 -5.258 15.073 1.00 91.81 84 PRO A C 1
ATOM 633 O O . PRO A 1 84 ? -9.386 -6.257 14.519 1.00 91.81 84 PRO A O 1
ATOM 636 N N . GLU A 1 85 ? -10.913 -5.336 15.864 1.00 92.38 85 GLU A N 1
ATOM 637 C CA . GLU A 1 85 ? -11.556 -6.597 16.260 1.00 92.38 85 GLU A CA 1
ATOM 638 C C . GLU A 1 85 ? -12.212 -7.316 15.073 1.00 92.38 85 GLU A C 1
ATOM 640 O O . GLU A 1 85 ? -12.345 -8.540 15.077 1.00 92.38 85 GLU A O 1
ATOM 645 N N . ARG A 1 86 ? -12.597 -6.561 14.035 1.00 92.69 86 ARG A N 1
ATOM 646 C CA . ARG A 1 86 ? -13.122 -7.090 12.767 1.00 92.69 86 ARG A CA 1
ATOM 647 C C . ARG A 1 86 ? -12.009 -7.436 11.769 1.00 92.69 86 ARG A C 1
ATOM 649 O O . ARG A 1 86 ? -12.294 -7.953 10.694 1.00 92.69 86 ARG A O 1
ATOM 656 N N . ARG A 1 87 ? -10.741 -7.226 12.146 1.00 92.19 87 ARG A N 1
ATOM 657 C CA . ARG A 1 87 ? -9.548 -7.372 11.293 1.00 92.19 87 ARG A CA 1
ATOM 658 C C . ARG A 1 87 ? -9.512 -6.387 10.129 1.00 92.19 87 ARG A C 1
ATOM 660 O O . ARG A 1 87 ? -9.022 -6.715 9.047 1.00 92.19 87 ARG A O 1
ATOM 667 N N . ASP A 1 88 ? -10.033 -5.190 10.358 1.00 95.31 88 ASP A N 1
ATOM 668 C CA . ASP A 1 88 ? -9.916 -4.104 9.397 1.00 95.31 88 ASP A CA 1
ATOM 669 C C . ASP A 1 88 ? -8.460 -3.669 9.248 1.00 95.31 88 ASP A C 1
ATOM 671 O O . ASP A 1 88 ? -7.671 -3.782 10.186 1.00 95.31 88 ASP A O 1
ATOM 675 N N . ALA A 1 89 ? -8.102 -3.159 8.073 1.00 95.44 89 ALA A N 1
ATOM 676 C CA . ALA A 1 89 ? -6.729 -2.767 7.791 1.00 95.44 89 ALA A CA 1
ATOM 677 C C . ALA A 1 89 ? -6.640 -1.574 6.841 1.00 95.44 89 ALA A C 1
ATOM 679 O O . ALA A 1 89 ? -7.514 -1.321 6.004 1.00 95.44 89 ALA A O 1
ATOM 680 N N . VAL A 1 90 ? -5.522 -0.866 6.938 1.00 97.56 90 VAL A N 1
ATOM 681 C CA . VAL A 1 90 ? -5.124 0.179 5.999 1.00 97.56 90 VAL A CA 1
ATOM 682 C C . VAL A 1 90 ? -4.002 -0.358 5.116 1.00 97.56 90 VAL A C 1
ATOM 684 O O . VAL A 1 90 ? -3.103 -1.055 5.575 1.00 97.56 90 VAL A O 1
ATOM 687 N N . LEU A 1 91 ? -4.075 -0.064 3.822 1.00 97.62 91 LEU A N 1
ATOM 688 C CA . LEU A 1 91 ? -3.204 -0.625 2.795 1.00 97.62 91 LEU A CA 1
ATOM 689 C C . LEU A 1 91 ? -2.467 0.486 2.058 1.00 97.62 91 LEU A C 1
ATOM 691 O O . LEU A 1 91 ? -3.088 1.227 1.295 1.00 97.62 91 LEU A O 1
ATOM 695 N N . PHE A 1 92 ? -1.150 0.562 2.232 1.00 97.75 92 PHE A N 1
ATOM 696 C CA . PHE A 1 92 ? -0.267 1.429 1.461 1.00 97.75 92 PHE A CA 1
ATOM 697 C C . PHE A 1 92 ? 0.488 0.618 0.400 1.00 97.75 92 PHE A C 1
ATOM 699 O O . PHE A 1 92 ? 1.417 -0.133 0.698 1.00 97.75 92 PHE A O 1
ATOM 706 N N . ALA A 1 93 ? 0.066 0.779 -0.857 1.00 97.06 93 ALA A N 1
ATOM 707 C CA . ALA A 1 93 ? 0.688 0.136 -2.011 1.00 97.06 93 ALA A CA 1
ATOM 708 C C . ALA A 1 93 ? 1.838 1.004 -2.538 1.00 97.06 93 ALA A C 1
ATOM 710 O O . ALA A 1 93 ? 1.594 1.937 -3.313 1.00 97.06 93 ALA A O 1
ATOM 711 N N . ASN A 1 94 ? 3.073 0.696 -2.141 1.00 96.69 94 ASN A N 1
ATOM 712 C CA . ASN A 1 94 ? 4.239 1.382 -2.676 1.00 96.69 94 ASN A CA 1
ATOM 713 C C . ASN A 1 94 ? 4.429 1.022 -4.160 1.00 96.69 94 ASN A C 1
ATOM 715 O O . ASN A 1 94 ? 4.372 -0.143 -4.552 1.00 96.69 94 ASN A O 1
ATOM 719 N N . THR A 1 95 ? 4.669 2.037 -4.992 1.00 94.25 95 THR A N 1
ATOM 720 C CA . THR A 1 95 ? 4.956 1.881 -6.424 1.00 94.25 95 THR A CA 1
ATOM 721 C C . THR A 1 95 ? 6.417 2.155 -6.779 1.00 94.25 95 THR A C 1
ATOM 723 O O . THR A 1 95 ? 6.772 2.092 -7.955 1.00 94.25 95 THR A O 1
ATOM 726 N N . SER A 1 96 ? 7.269 2.468 -5.795 1.00 94.88 96 SER A N 1
ATOM 727 C CA . SER A 1 96 ? 8.648 2.972 -5.933 1.00 94.88 96 SER A CA 1
ATOM 728 C C . SER A 1 96 ? 8.804 4.259 -6.743 1.00 94.88 96 SER A C 1
ATOM 730 O O . SER A 1 96 ? 9.921 4.672 -7.019 1.00 94.88 96 SER A O 1
ATOM 732 N N . ALA A 1 97 ? 7.704 4.910 -7.122 1.00 93.44 97 ALA A N 1
ATOM 733 C CA . ALA A 1 97 ? 7.702 6.171 -7.864 1.00 93.44 97 ALA A CA 1
ATOM 734 C C . ALA A 1 97 ? 7.016 7.305 -7.085 1.00 93.44 97 ALA A C 1
ATOM 736 O O . ALA A 1 97 ? 6.655 8.331 -7.664 1.00 93.44 97 ALA A O 1
ATOM 737 N N . GLU A 1 98 ? 6.793 7.111 -5.784 1.00 93.62 98 GLU A N 1
ATOM 738 C CA . GLU A 1 98 ? 6.211 8.134 -4.921 1.00 93.62 98 GLU A CA 1
ATOM 739 C C . GLU A 1 98 ? 7.244 9.223 -4.598 1.00 93.62 98 GLU A C 1
ATOM 741 O O . GLU A 1 98 ? 8.457 9.001 -4.609 1.00 93.62 98 GLU A O 1
ATOM 746 N N . HIS A 1 99 ? 6.762 10.426 -4.292 1.00 94.69 99 HIS A N 1
ATOM 747 C CA . HIS A 1 99 ? 7.627 11.521 -3.864 1.00 94.69 99 HIS A CA 1
ATOM 748 C C . HIS A 1 99 ? 8.252 11.208 -2.486 1.00 94.69 99 HIS A C 1
ATOM 750 O O . HIS A 1 99 ? 7.546 10.676 -1.632 1.00 94.69 99 HIS A O 1
ATOM 756 N N . PRO A 1 100 ? 9.507 11.601 -2.184 1.00 93.88 100 PRO A N 1
ATOM 757 C CA . PRO A 1 100 ? 10.134 11.324 -0.884 1.00 93.88 100 PRO A CA 1
ATOM 758 C C . PRO A 1 100 ? 9.290 11.743 0.332 1.00 93.88 100 PRO A C 1
ATOM 760 O O . PRO A 1 100 ? 9.072 10.955 1.247 1.00 93.88 100 PRO A O 1
ATOM 763 N N . GLY A 1 101 ? 8.702 12.944 0.285 1.00 95.62 101 GLY A N 1
ATOM 764 C CA . GLY A 1 101 ? 7.792 13.424 1.336 1.00 95.62 101 GLY A CA 1
ATOM 765 C C . GLY A 1 101 ? 6.498 12.607 1.496 1.00 95.62 101 GLY A C 1
ATOM 766 O O . GLY A 1 101 ? 5.865 12.676 2.543 1.00 95.62 101 GLY A O 1
ATOM 767 N N . THR A 1 102 ? 6.099 11.815 0.493 1.00 96.44 102 THR A N 1
ATOM 768 C CA . THR A 1 102 ? 4.984 10.862 0.617 1.00 96.44 102 THR A CA 1
ATOM 769 C C . THR A 1 102 ? 5.359 9.701 1.528 1.00 96.44 1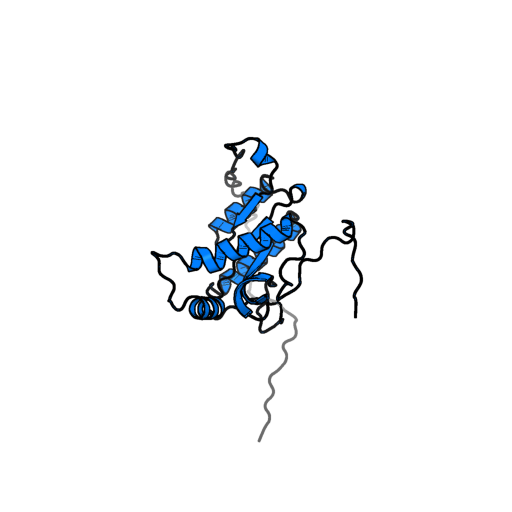02 THR A C 1
ATOM 771 O O . THR A 1 102 ? 4.514 9.279 2.310 1.00 96.44 102 THR A O 1
ATOM 774 N N . TYR A 1 103 ? 6.602 9.212 1.478 1.00 96.94 103 TYR A N 1
ATOM 775 C CA . TYR A 1 103 ? 7.047 8.147 2.377 1.00 96.94 103 TYR A CA 1
ATOM 776 C C . TYR A 1 103 ? 7.120 8.631 3.823 1.00 96.94 103 TYR A C 1
ATOM 778 O O . TYR A 1 103 ? 6.602 7.953 4.702 1.00 96.94 103 TYR A O 1
ATOM 786 N N . GLU A 1 104 ? 7.686 9.819 4.059 1.00 96.56 104 GLU A N 1
ATOM 787 C CA . GLU A 1 104 ? 7.728 10.432 5.396 1.00 96.56 104 GLU A CA 1
ATOM 788 C C . GLU A 1 104 ? 6.315 10.585 5.974 1.00 96.56 104 GLU A C 1
ATOM 790 O O . GLU A 1 104 ? 6.022 10.105 7.068 1.00 96.56 104 GLU A O 1
ATOM 795 N N . PHE A 1 105 ? 5.403 11.170 5.193 1.00 97.94 105 PHE A N 1
ATOM 796 C CA . PHE A 1 105 ? 4.017 11.366 5.606 1.00 97.94 105 PHE A CA 1
ATOM 797 C C . PHE A 1 105 ? 3.266 10.047 5.823 1.00 97.94 105 PHE A C 1
ATOM 799 O O . PHE A 1 105 ? 2.527 9.895 6.795 1.00 97.94 105 PHE A O 1
ATOM 806 N N . ALA A 1 106 ? 3.430 9.076 4.924 1.00 97.62 106 ALA A N 1
ATOM 807 C CA . ALA A 1 106 ? 2.776 7.784 5.060 1.00 97.62 106 ALA A CA 1
ATOM 808 C C . ALA A 1 106 ? 3.308 7.013 6.278 1.00 97.62 106 ALA A C 1
ATOM 810 O O . ALA A 1 106 ? 2.543 6.270 6.893 1.00 97.62 106 ALA A O 1
ATOM 811 N N . ALA A 1 107 ? 4.595 7.165 6.613 1.00 97.62 107 ALA A N 1
ATOM 812 C CA . ALA A 1 107 ? 5.214 6.516 7.764 1.00 97.62 107 ALA A CA 1
ATOM 813 C C . ALA A 1 107 ? 4.636 7.076 9.068 1.00 97.62 107 ALA A C 1
ATOM 815 O O . ALA A 1 107 ? 4.207 6.299 9.919 1.00 97.62 107 ALA A O 1
ATOM 816 N N . GLU A 1 108 ? 4.512 8.404 9.165 1.00 97.81 108 GLU A N 1
ATOM 817 C CA . GLU A 1 108 ? 3.822 9.072 10.275 1.00 97.81 108 GLU A CA 1
ATOM 818 C C . GLU A 1 108 ? 2.362 8.600 10.386 1.00 97.81 108 GLU A C 1
ATOM 820 O O . GLU A 1 108 ? 1.889 8.248 11.466 1.00 97.81 108 GLU A O 1
ATOM 825 N N . CYS A 1 109 ? 1.642 8.527 9.260 1.00 98.00 109 CYS A N 1
ATOM 826 C CA . CYS A 1 109 ? 0.263 8.039 9.249 1.00 98.00 109 CYS A CA 1
ATOM 827 C C . CYS A 1 109 ? 0.161 6.590 9.743 1.00 98.00 109 CYS A C 1
ATOM 829 O O . CYS A 1 109 ? -0.746 6.276 10.509 1.00 98.00 109 CYS A O 1
ATOM 831 N N . LYS A 1 110 ? 1.075 5.709 9.313 1.00 97.56 110 LYS A N 1
ATOM 832 C CA . LYS A 1 110 ? 1.140 4.314 9.767 1.00 97.56 110 LYS A CA 1
ATOM 833 C C . LYS A 1 110 ? 1.344 4.234 11.276 1.00 97.56 110 LYS A C 1
ATOM 835 O O . LYS A 1 110 ? 0.570 3.547 11.935 1.00 97.56 110 LYS A O 1
ATOM 840 N N . GLU A 1 111 ? 2.340 4.942 11.804 1.00 97.69 111 GLU A N 1
ATOM 841 C CA . GLU A 1 111 ? 2.644 4.948 13.237 1.00 97.69 111 GLU A CA 1
ATOM 842 C C . GLU A 1 111 ? 1.426 5.379 14.056 1.00 97.69 111 GLU A C 1
ATOM 844 O O . GLU A 1 111 ? 1.048 4.703 15.009 1.00 97.69 111 GLU A O 1
ATOM 849 N N . ARG A 1 112 ? 0.758 6.458 13.641 1.00 97.88 112 ARG A N 1
ATOM 850 C CA . ARG A 1 112 ? -0.428 6.973 14.329 1.00 97.88 112 ARG A CA 1
ATOM 851 C C . ARG A 1 112 ? -1.631 6.036 14.231 1.00 97.88 112 ARG A C 1
ATOM 853 O O . ARG A 1 112 ? -2.282 5.796 15.240 1.00 97.88 112 ARG A O 1
ATOM 860 N N . LEU A 1 113 ? -1.916 5.469 13.056 1.00 97.19 113 LEU A N 1
ATOM 861 C CA . LEU A 1 113 ? -3.006 4.496 12.885 1.00 97.19 113 LEU A CA 1
ATOM 862 C C . LEU A 1 113 ? -2.824 3.270 13.794 1.00 97.19 113 LEU A C 1
ATOM 864 O O . LEU A 1 113 ? -3.782 2.802 14.410 1.00 97.19 113 LEU A O 1
ATOM 868 N N . GLU A 1 114 ? -1.590 2.780 13.910 1.00 96.31 114 GLU A N 1
ATOM 869 C CA . GLU A 1 114 ? -1.267 1.616 14.733 1.00 96.31 114 GLU A CA 1
ATOM 870 C C . GLU A 1 114 ? -1.255 1.954 16.229 1.00 96.31 114 GLU A C 1
ATOM 872 O O . GLU A 1 114 ? -1.822 1.206 17.023 1.00 96.31 114 GLU A O 1
ATOM 877 N N . ALA A 1 115 ? -0.666 3.085 16.626 1.00 96.81 115 ALA A N 1
ATOM 878 C CA . ALA A 1 115 ? -0.533 3.469 18.030 1.00 96.81 115 ALA A CA 1
ATOM 879 C C . ALA A 1 115 ? -1.831 4.012 18.650 1.00 96.81 115 ALA A C 1
ATOM 881 O O . ALA A 1 115 ? -2.118 3.721 19.810 1.00 96.81 115 ALA A O 1
ATOM 882 N N . GLU A 1 116 ? -2.602 4.809 17.907 1.00 97.25 116 GLU A N 1
ATOM 883 C CA . GLU A 1 116 ? -3.812 5.469 18.417 1.00 97.25 116 GLU A CA 1
ATOM 884 C C . GLU A 1 116 ? -5.054 4.570 18.286 1.00 97.25 116 GLU A C 1
ATOM 886 O O . GLU A 1 116 ? -5.917 4.594 19.162 1.00 97.25 116 GLU A O 1
ATOM 891 N N . PHE A 1 117 ? -5.137 3.751 17.227 1.00 96.25 117 PHE A N 1
ATOM 892 C CA . PHE A 1 117 ? -6.345 2.976 16.902 1.00 96.25 117 PHE A CA 1
ATOM 893 C C . PHE A 1 117 ? -6.135 1.460 16.870 1.00 96.25 117 PHE A C 1
ATOM 895 O O . PHE A 1 117 ? -7.109 0.727 16.721 1.00 96.25 117 PHE A O 1
ATOM 902 N N . GLY A 1 118 ? -4.897 0.962 16.975 1.00 95.44 118 GLY A N 1
ATOM 903 C CA . GLY A 1 118 ? -4.607 -0.471 16.850 1.00 95.44 118 GLY A CA 1
ATOM 904 C C . GLY A 1 118 ? -4.891 -1.042 15.456 1.00 95.44 118 GLY A C 1
ATOM 905 O O . GLY A 1 118 ? -5.020 -2.257 15.308 1.00 95.44 118 GLY A O 1
ATOM 906 N N . LEU A 1 119 ? -5.030 -0.187 14.435 1.00 95.12 119 LEU A N 1
ATOM 907 C CA . LEU A 1 119 ? -5.353 -0.605 13.072 1.00 95.12 119 LEU A CA 1
ATOM 908 C C . LEU A 1 119 ? -4.071 -0.961 12.310 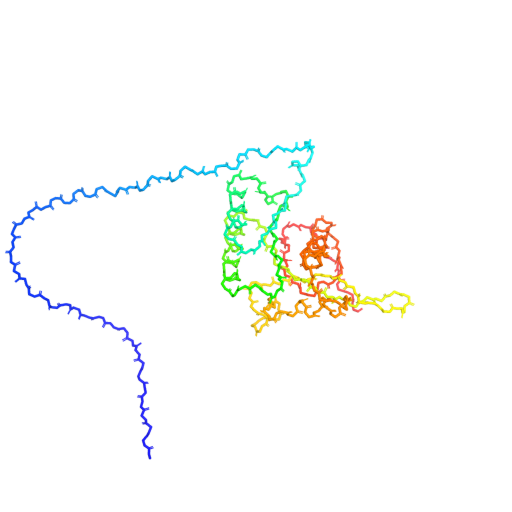1.00 95.12 119 LEU A C 1
ATOM 910 O O . LEU A 1 119 ? -3.227 -0.081 12.131 1.00 95.12 119 LEU A O 1
ATOM 914 N N . PRO A 1 120 ? -3.920 -2.199 11.801 1.00 95.19 120 PRO A N 1
ATOM 915 C CA . PRO A 1 120 ? -2.752 -2.568 11.013 1.00 95.19 120 PRO A CA 1
ATOM 916 C C . PRO A 1 120 ? -2.685 -1.732 9.734 1.00 95.19 120 PRO A C 1
ATOM 918 O O . PRO A 1 120 ? -3.652 -1.655 8.968 1.00 95.19 120 PRO A O 1
ATOM 921 N N . CYS A 1 121 ? -1.524 -1.128 9.481 1.00 96.12 121 CYS A N 1
ATOM 922 C CA . CYS A 1 121 ? -1.253 -0.393 8.252 1.00 96.12 121 CYS A CA 1
ATOM 923 C C . CYS A 1 121 ? -0.155 -1.112 7.461 1.00 96.12 121 CYS A C 1
ATOM 925 O O . CYS A 1 121 ? 1.043 -0.960 7.727 1.00 96.12 121 CYS A O 1
ATOM 927 N N . PHE A 1 122 ? -0.566 -1.928 6.491 1.00 95.94 122 PHE A N 1
ATOM 928 C CA . PHE A 1 122 ? 0.351 -2.728 5.691 1.00 95.94 122 PHE A CA 1
ATOM 929 C C . PHE A 1 122 ? 0.989 -1.891 4.596 1.00 95.94 122 PHE A C 1
ATOM 931 O O . PHE A 1 122 ? 0.308 -1.308 3.752 1.00 95.94 122 PHE A O 1
ATOM 938 N N . TRP A 1 123 ? 2.314 -1.899 4.591 1.00 96.69 123 TRP A N 1
ATOM 939 C CA . TRP A 1 123 ? 3.117 -1.416 3.485 1.00 96.69 123 TRP A CA 1
ATOM 940 C C . TRP A 1 123 ? 3.552 -2.608 2.658 1.00 96.69 123 TRP A C 1
ATOM 942 O O . TRP A 1 123 ? 4.148 -3.552 3.179 1.00 96.69 123 TRP A O 1
ATOM 952 N N . PHE A 1 124 ? 3.241 -2.573 1.370 1.00 95.19 124 PHE A N 1
ATOM 953 C CA . PHE A 1 124 ? 3.612 -3.645 0.465 1.00 95.19 124 PHE A CA 1
ATOM 954 C C . PHE A 1 124 ? 4.005 -3.119 -0.903 1.00 95.19 124 PHE A C 1
ATOM 956 O O . PHE A 1 124 ? 3.632 -2.024 -1.327 1.00 95.19 124 PHE A O 1
ATOM 963 N N . GLU A 1 125 ? 4.745 -3.960 -1.602 1.00 95.62 125 GLU A N 1
ATOM 964 C CA . GLU A 1 125 ? 5.267 -3.727 -2.930 1.00 95.62 125 GLU A CA 1
ATOM 965 C C . GLU A 1 125 ? 4.882 -4.862 -3.855 1.00 95.62 125 GLU A C 1
ATOM 967 O O . GLU A 1 125 ? 4.820 -6.022 -3.452 1.00 95.62 125 GLU A O 1
ATOM 972 N N . PHE A 1 126 ? 4.695 -4.531 -5.126 1.00 94.94 126 PHE A N 1
ATOM 973 C CA . PHE A 1 126 ? 4.702 -5.536 -6.174 1.00 94.94 126 PHE A CA 1
ATOM 974 C C . PHE A 1 126 ? 6.088 -6.177 -6.277 1.00 94.94 126 PHE A C 1
ATOM 976 O O . PHE A 1 126 ? 7.117 -5.498 -6.277 1.00 94.94 126 PHE A O 1
ATOM 983 N N . CYS A 1 127 ? 6.107 -7.492 -6.414 1.00 92.69 127 CYS A N 1
ATOM 984 C CA . CYS A 1 127 ? 7.292 -8.225 -6.817 1.00 92.69 127 CYS A CA 1
ATOM 985 C C . CYS A 1 127 ? 6.883 -9.382 -7.718 1.00 92.69 127 CYS A C 1
ATOM 987 O O . CYS A 1 127 ? 5.704 -9.644 -7.978 1.00 92.69 127 CYS A O 1
ATOM 989 N N . THR A 1 128 ? 7.878 -10.092 -8.206 1.00 90.81 128 THR A N 1
ATOM 990 C CA . THR A 1 128 ? 7.702 -11.334 -8.926 1.00 90.81 128 THR A CA 1
ATOM 991 C C . THR A 1 128 ? 8.439 -12.447 -8.216 1.00 90.81 128 THR A C 1
ATOM 993 O O . THR A 1 128 ? 9.528 -12.255 -7.682 1.00 90.81 128 THR A O 1
ATOM 996 N N . VAL A 1 129 ? 7.832 -13.623 -8.232 1.00 86.62 129 VAL A N 1
ATOM 997 C CA . VAL A 1 129 ? 8.433 -14.847 -7.711 1.00 86.62 129 VAL A CA 1
ATOM 998 C C . VAL A 1 129 ? 8.541 -15.853 -8.842 1.00 86.62 129 VAL A C 1
ATOM 1000 O O . VAL A 1 129 ? 7.687 -15.899 -9.736 1.00 86.62 129 VAL A O 1
ATOM 1003 N N . GLU A 1 130 ? 9.616 -16.628 -8.824 1.00 85.06 130 GLU A N 1
ATOM 1004 C CA . GLU A 1 130 ? 9.732 -17.807 -9.668 1.00 85.06 130 GLU A CA 1
ATOM 1005 C C . GLU A 1 130 ? 8.978 -18.953 -9.005 1.00 85.06 130 GLU A C 1
ATOM 1007 O O . GLU A 1 130 ? 9.081 -19.174 -7.799 1.00 85.06 130 GLU A O 1
ATOM 1012 N N . ASP A 1 131 ? 8.192 -19.656 -9.803 1.00 77.38 131 ASP A N 1
ATOM 1013 C CA . ASP A 1 131 ? 7.413 -20.803 -9.380 1.00 77.38 131 ASP A CA 1
ATOM 1014 C C . ASP A 1 131 ? 7.704 -21.960 -10.333 1.00 77.38 131 ASP A C 1
ATOM 1016 O O . ASP A 1 131 ? 8.038 -21.748 -11.505 1.00 77.38 131 ASP A O 1
ATOM 1020 N N . ALA A 1 132 ? 7.619 -23.179 -9.815 1.00 79.75 132 ALA A N 1
ATOM 1021 C CA . ALA A 1 132 ? 7.925 -24.377 -10.570 1.00 79.75 132 ALA A CA 1
ATOM 1022 C C . ALA A 1 132 ? 6.862 -25.443 -10.337 1.00 79.75 132 ALA A C 1
ATOM 1024 O O . ALA A 1 132 ? 6.618 -25.880 -9.212 1.00 79.75 132 ALA A O 1
ATOM 1025 N N . TRP A 1 133 ? 6.276 -25.943 -11.419 1.00 74.50 133 TRP A N 1
ATOM 1026 C CA . TRP A 1 133 ? 5.349 -27.067 -11.353 1.00 74.50 133 TRP A CA 1
ATOM 1027 C C . TRP A 1 133 ? 5.630 -28.043 -12.474 1.00 74.50 133 TRP A C 1
ATOM 1029 O O . TRP A 1 133 ? 5.739 -27.676 -13.638 1.00 74.50 133 TRP A O 1
ATOM 1039 N N . ARG A 1 134 ? 5.768 -29.317 -12.093 1.00 80.62 134 ARG A N 1
ATOM 1040 C CA . ARG A 1 134 ? 6.116 -30.425 -12.999 1.00 80.62 134 ARG A CA 1
ATOM 1041 C C . ARG A 1 134 ? 7.386 -30.196 -13.834 1.00 80.62 134 ARG A C 1
ATOM 1043 O O . ARG A 1 134 ? 7.533 -30.803 -14.887 1.00 80.62 134 ARG A O 1
ATOM 1050 N N . GLY A 1 135 ? 8.325 -29.399 -13.324 1.00 79.94 135 GLY A N 1
ATOM 1051 C CA . GLY A 1 135 ? 9.601 -29.115 -13.987 1.00 79.94 135 GLY A CA 1
ATOM 1052 C C . GLY A 1 135 ? 9.571 -27.917 -14.939 1.00 79.94 135 GLY A C 1
ATOM 1053 O O . GLY A 1 135 ? 10.623 -27.562 -15.463 1.00 79.94 135 GLY A O 1
ATOM 1054 N N . ASP A 1 136 ? 8.415 -27.274 -15.118 1.00 81.81 136 ASP A N 1
ATOM 1055 C CA . ASP A 1 136 ? 8.307 -26.001 -15.824 1.00 81.81 136 ASP A CA 1
ATOM 1056 C C . ASP A 1 136 ? 8.457 -24.848 -14.834 1.00 81.81 136 ASP A C 1
ATOM 1058 O O . ASP A 1 136 ? 7.811 -24.847 -13.785 1.00 81.81 136 ASP A O 1
ATOM 1062 N N . TYR A 1 137 ? 9.290 -23.870 -15.187 1.00 81.25 137 TYR A N 1
ATOM 1063 C CA . TYR A 1 137 ? 9.492 -22.645 -14.418 1.00 81.25 137 TYR A CA 1
ATOM 1064 C C . TYR A 1 137 ? 8.710 -21.502 -15.048 1.00 81.25 137 TYR A C 1
ATOM 1066 O O . TYR A 1 137 ? 8.769 -21.289 -16.262 1.00 81.25 137 TYR A O 1
ATOM 1074 N N . TRP A 1 138 ? 8.025 -20.718 -14.225 1.00 82.62 138 TRP A N 1
ATOM 1075 C CA . TRP A 1 138 ? 7.453 -19.454 -14.664 1.00 82.62 138 TRP A CA 1
ATOM 1076 C C . TRP A 1 138 ? 7.610 -18.378 -13.604 1.00 82.62 138 TRP A C 1
ATOM 1078 O O . TRP A 1 138 ? 7.661 -18.623 -12.403 1.00 82.62 138 TRP A O 1
ATOM 1088 N N . ARG A 1 139 ? 7.640 -17.139 -14.081 1.00 86.44 139 ARG A N 1
ATOM 1089 C CA . ARG A 1 139 ? 7.639 -15.953 -13.241 1.00 86.44 139 ARG A CA 1
ATOM 1090 C C . ARG A 1 139 ? 6.202 -15.501 -13.046 1.00 86.44 139 ARG A C 1
ATOM 1092 O O . ARG A 1 139 ? 5.496 -15.262 -14.028 1.00 86.44 139 ARG A O 1
ATOM 1099 N N . ARG A 1 140 ? 5.759 -15.359 -11.801 1.00 85.38 140 ARG A N 1
ATOM 1100 C CA . ARG A 1 140 ? 4.425 -14.835 -11.487 1.00 85.38 140 ARG A CA 1
ATOM 1101 C C . ARG A 1 140 ? 4.490 -13.583 -10.631 1.00 85.38 140 ARG A C 1
ATOM 1103 O O . ARG A 1 140 ? 5.434 -13.374 -9.878 1.00 85.38 140 ARG A O 1
ATOM 1110 N N . ALA A 1 141 ? 3.461 -12.756 -10.769 1.00 88.62 141 ALA A N 1
ATOM 1111 C CA . ALA A 1 141 ? 3.236 -11.609 -9.904 1.00 88.62 141 ALA A CA 1
ATOM 1112 C C . ALA A 1 141 ? 2.972 -12.071 -8.465 1.00 88.62 141 ALA A C 1
ATOM 1114 O O . ALA A 1 141 ? 2.280 -13.067 -8.252 1.00 88.62 141 ALA A O 1
ATOM 1115 N N . SER A 1 142 ? 3.509 -11.325 -7.512 1.00 90.62 142 SER A N 1
ATOM 1116 C CA . SER A 1 142 ? 3.310 -11.508 -6.082 1.00 90.62 142 SER A CA 1
ATOM 1117 C C . SER A 1 142 ? 3.421 -10.152 -5.380 1.00 90.62 142 SER A C 1
ATOM 1119 O O . SER A 1 142 ? 3.418 -9.091 -6.020 1.00 90.62 142 SER A O 1
ATOM 1121 N N . TYR A 1 143 ? 3.513 -10.189 -4.059 1.00 92.06 143 TYR A N 1
ATOM 1122 C CA . TYR A 1 143 ? 3.763 -9.029 -3.232 1.00 92.06 143 TYR A CA 1
ATOM 1123 C C . TYR A 1 143 ? 4.876 -9.291 -2.219 1.00 92.06 143 TYR A C 1
ATOM 1125 O O . TYR A 1 143 ? 5.241 -10.429 -1.917 1.00 92.06 143 TYR A O 1
ATOM 1133 N N . ARG A 1 144 ? 5.398 -8.197 -1.681 1.00 91.38 144 ARG A N 1
ATOM 1134 C CA . ARG A 1 144 ? 6.381 -8.162 -0.607 1.00 91.38 144 ARG A CA 1
ATOM 1135 C C . ARG A 1 144 ? 5.919 -7.173 0.455 1.00 91.38 144 ARG A C 1
ATOM 1137 O O . ARG A 1 144 ? 5.568 -6.052 0.101 1.00 91.38 144 ARG A O 1
ATOM 1144 N N . LEU A 1 145 ? 5.932 -7.564 1.729 1.00 93.56 145 LEU A N 1
ATOM 1145 C CA . LEU A 1 145 ? 5.766 -6.621 2.838 1.00 93.56 145 LEU A CA 1
ATOM 1146 C C . LEU A 1 145 ? 7.065 -5.845 3.047 1.00 93.56 145 LEU A C 1
ATOM 1148 O O . LEU A 1 145 ? 8.151 -6.418 2.959 1.00 93.56 145 LEU A O 1
ATOM 1152 N N . VAL A 1 146 ? 6.947 -4.549 3.320 1.00 94.31 146 VAL A N 1
ATOM 1153 C CA . VAL A 1 146 ? 8.101 -3.670 3.535 1.00 94.31 146 VAL A CA 1
ATOM 1154 C C . VAL A 1 146 ? 7.920 -2.816 4.779 1.00 94.31 146 VAL A C 1
ATOM 1156 O O . VAL A 1 146 ? 6.806 -2.459 5.164 1.00 94.31 146 VAL A O 1
ATOM 1159 N N . LYS A 1 147 ? 9.033 -2.465 5.414 1.00 94.12 147 LYS A N 1
ATOM 1160 C CA . LYS A 1 147 ? 9.066 -1.485 6.499 1.00 94.12 147 LYS A CA 1
ATOM 1161 C C . LYS A 1 147 ? 9.069 -0.063 5.928 1.00 94.12 147 LYS A C 1
ATOM 1163 O O . LYS A 1 147 ? 9.563 0.137 4.819 1.00 94.12 147 LYS A O 1
ATOM 1168 N N . PRO A 1 148 ? 8.615 0.949 6.691 1.00 94.88 148 PRO A N 1
ATOM 1169 C CA . PRO A 1 148 ? 8.701 2.360 6.308 1.00 94.88 148 PRO A CA 1
ATOM 1170 C C . PRO A 1 148 ? 10.132 2.924 6.456 1.00 94.88 148 PRO A C 1
ATOM 1172 O O . PRO A 1 148 ? 10.334 4.023 6.962 1.00 94.88 148 PRO A O 1
ATOM 1175 N N . VAL A 1 149 ? 11.142 2.169 6.020 1.00 95.44 149 VAL A N 1
ATOM 1176 C CA . VAL A 1 149 ? 12.549 2.587 5.917 1.00 95.44 149 VAL A CA 1
ATOM 1177 C C . VAL A 1 149 ? 13.061 2.243 4.516 1.00 95.44 149 VAL A C 1
ATOM 1179 O O . VAL A 1 149 ? 12.612 1.238 3.974 1.00 95.44 149 VAL A O 1
ATOM 1182 N N . PRO A 1 150 ? 13.955 3.030 3.900 1.00 95.56 150 PRO A N 1
ATOM 1183 C CA . PRO A 1 150 ? 14.501 2.703 2.582 1.00 95.56 150 PRO A CA 1
ATOM 1184 C C . PRO A 1 150 ? 15.291 1.388 2.572 1.00 95.56 150 PRO A C 1
ATOM 1186 O O . PRO A 1 150 ? 15.951 1.042 3.559 1.00 95.56 150 PRO A O 1
ATOM 1189 N N . VAL A 1 151 ? 15.271 0.679 1.440 1.00 94.81 151 VAL A N 1
ATOM 1190 C CA . VAL A 1 151 ? 15.958 -0.614 1.268 1.00 94.81 151 VAL A CA 1
ATOM 1191 C C . VAL A 1 151 ? 17.484 -0.523 1.424 1.00 94.81 151 VAL A C 1
ATOM 1193 O O . VAL A 1 151 ? 18.149 -1.496 1.771 1.00 94.81 151 VAL A O 1
ATOM 1196 N N . GLU A 1 152 ? 18.066 0.659 1.216 1.00 94.25 152 GLU A N 1
ATOM 1197 C CA . GLU A 1 152 ? 19.497 0.911 1.412 1.00 94.25 152 GLU A CA 1
ATOM 1198 C C . GLU A 1 152 ? 19.906 0.862 2.891 1.00 94.25 152 GLU A C 1
ATOM 1200 O O . GLU A 1 152 ? 21.085 0.690 3.201 1.00 94.25 152 GLU A O 1
ATOM 1205 N N . GLN A 1 153 ? 18.948 1.048 3.804 1.00 94.12 153 GLN A N 1
ATOM 1206 C CA . GLN A 1 153 ? 19.176 1.050 5.250 1.00 94.12 153 GLN A CA 1
ATOM 1207 C C . GLN A 1 153 ? 18.849 -0.300 5.893 1.00 94.12 153 GLN A C 1
ATOM 1209 O O . GLN A 1 153 ? 19.538 -0.721 6.820 1.00 94.12 153 GLN A O 1
ATOM 1214 N N . ASP A 1 154 ? 17.808 -0.973 5.407 1.00 92.88 154 ASP A N 1
ATOM 1215 C CA . ASP A 1 154 ? 17.357 -2.280 5.882 1.00 92.88 154 ASP A CA 1
ATOM 1216 C C . ASP A 1 154 ? 16.955 -3.116 4.667 1.00 92.88 154 ASP A C 1
ATOM 1218 O O . ASP A 1 154 ? 16.223 -2.636 3.805 1.00 92.88 154 ASP A O 1
ATOM 1222 N N . SER A 1 155 ? 17.386 -4.378 4.606 1.00 88.62 155 SER A N 1
ATOM 1223 C CA . SER A 1 155 ? 16.995 -5.277 3.520 1.00 88.62 155 SER A CA 1
ATOM 1224 C C . SER A 1 155 ? 15.481 -5.383 3.376 1.00 88.62 155 SER A C 1
ATOM 1226 O O . SER A 1 155 ? 15.011 -5.535 2.254 1.00 88.62 155 SER A O 1
ATOM 1228 N N . ASP A 1 156 ? 14.724 -5.259 4.471 1.00 90.19 156 ASP A N 1
ATOM 1229 C CA . ASP A 1 156 ? 13.255 -5.287 4.513 1.00 90.19 156 ASP A CA 1
ATOM 1230 C C . ASP A 1 156 ? 12.594 -3.920 4.280 1.00 90.19 156 ASP A C 1
ATOM 1232 O O . ASP A 1 156 ? 11.387 -3.759 4.475 1.00 90.19 156 ASP A O 1
ATOM 1236 N N . GLY A 1 157 ? 13.378 -2.924 3.876 1.00 94.19 157 GLY A N 1
ATOM 1237 C CA . GLY A 1 157 ? 12.905 -1.597 3.528 1.00 94.19 157 GLY A CA 1
ATOM 1238 C C . GLY A 1 157 ? 12.204 -1.507 2.170 1.00 94.19 157 GLY A C 1
ATOM 1239 O O . GLY A 1 157 ? 12.208 -2.447 1.367 1.00 94.19 157 GLY A O 1
ATOM 1240 N N . TYR A 1 158 ? 11.604 -0.344 1.919 1.00 95.56 158 TYR A N 1
ATOM 1241 C CA . TYR A 1 158 ? 10.916 -0.017 0.677 1.00 95.56 158 TYR A CA 1
ATOM 1242 C C . TYR A 1 158 ? 11.882 0.454 -0.423 1.00 95.56 158 TYR A C 1
ATOM 1244 O O . TYR A 1 158 ? 12.889 1.117 -0.169 1.00 95.56 158 TYR A O 1
ATOM 1252 N N . ARG A 1 159 ? 11.538 0.137 -1.670 1.00 95.94 159 ARG A N 1
ATOM 1253 C CA . ARG A 1 159 ? 12.181 0.590 -2.910 1.00 95.94 159 ARG A CA 1
ATOM 1254 C C . ARG A 1 159 ? 11.600 1.936 -3.353 1.00 95.94 159 ARG A C 1
ATOM 1256 O O . ARG A 1 159 ? 10.405 2.181 -3.177 1.00 95.94 159 ARG A O 1
ATOM 1263 N N . SER A 1 160 ? 12.417 2.822 -3.923 1.00 95.56 160 SER A N 1
ATOM 1264 C CA . SER A 1 160 ? 12.014 4.220 -4.190 1.00 95.56 160 SER A CA 1
ATOM 1265 C C . SER A 1 160 ? 12.554 4.836 -5.486 1.00 95.56 160 SER A C 1
ATOM 1267 O O . SER A 1 160 ? 12.340 6.023 -5.736 1.00 95.56 160 SER A O 1
ATOM 1269 N N . SER A 1 161 ? 13.209 4.037 -6.325 1.00 95.12 161 SER A N 1
ATOM 1270 C CA . SER A 1 161 ? 13.878 4.468 -7.557 1.00 95.12 161 SER A CA 1
ATOM 1271 C C . SER A 1 161 ? 13.187 3.969 -8.837 1.00 95.12 161 SER A C 1
ATOM 1273 O O . SER A 1 161 ? 13.792 3.972 -9.906 1.00 95.12 161 SER A O 1
ATOM 1275 N N . GLY A 1 162 ? 11.918 3.558 -8.764 1.00 94.44 162 GLY A N 1
ATOM 1276 C CA . GLY A 1 162 ? 11.139 3.058 -9.904 1.00 94.44 162 GLY A CA 1
ATOM 1277 C C . GLY A 1 162 ? 11.322 1.567 -10.218 1.00 94.44 162 GLY A C 1
ATOM 1278 O O . GLY A 1 162 ? 10.819 1.089 -11.237 1.00 94.44 162 GLY A O 1
ATOM 1279 N N . GLU A 1 163 ? 11.982 0.813 -9.344 1.00 95.38 163 GLU A N 1
ATOM 1280 C CA . GLU A 1 163 ? 12.327 -0.601 -9.517 1.00 95.38 163 GLU A CA 1
ATOM 1281 C C . GLU A 1 163 ? 11.093 -1.479 -9.782 1.00 95.38 163 GLU A C 1
ATOM 1283 O O . GLU A 1 163 ? 11.147 -2.416 -10.578 1.00 95.38 163 GLU A O 1
ATOM 1288 N N . LEU A 1 164 ? 9.946 -1.164 -9.168 1.00 95.12 164 LEU A N 1
ATOM 1289 C CA . LEU A 1 164 ? 8.702 -1.921 -9.378 1.00 95.12 164 LEU A CA 1
ATOM 1290 C C . LEU A 1 164 ? 8.159 -1.744 -10.795 1.00 95.12 164 LEU A C 1
ATOM 1292 O O . LEU A 1 164 ? 7.539 -2.658 -11.342 1.00 95.12 164 LEU A O 1
ATOM 1296 N N . PHE A 1 165 ? 8.363 -0.570 -11.395 1.00 94.62 165 PHE A N 1
ATOM 1297 C CA . PHE A 1 165 ? 7.975 -0.336 -12.780 1.00 94.62 165 PHE A CA 1
ATOM 1298 C C . PHE A 1 165 ? 8.884 -1.097 -13.736 1.00 94.62 165 PHE A C 1
ATOM 1300 O O . PHE A 1 165 ? 8.372 -1.692 -14.682 1.00 94.62 165 PHE A O 1
ATOM 1307 N N . GLU A 1 166 ? 10.192 -1.130 -13.482 1.00 94.88 166 GLU A N 1
ATOM 1308 C CA . GLU A 1 166 ? 11.126 -1.946 -14.264 1.00 94.88 166 GLU A CA 1
ATOM 1309 C C . GLU A 1 166 ? 10.755 -3.427 -14.188 1.00 94.88 166 GLU A C 1
ATOM 1311 O O . GLU A 1 166 ? 10.642 -4.107 -15.212 1.00 94.88 166 GLU A O 1
ATOM 1316 N N . GLU A 1 167 ? 10.462 -3.911 -12.982 1.00 94.56 167 GLU A N 1
ATOM 1317 C CA . GLU A 1 167 ? 10.042 -5.284 -12.751 1.00 94.56 167 GLU A CA 1
ATOM 1318 C C . GLU A 1 167 ? 8.731 -5.603 -13.484 1.00 94.56 167 GLU A C 1
ATOM 1320 O O . GLU A 1 167 ? 8.652 -6.596 -14.214 1.00 94.56 167 GLU A O 1
ATOM 1325 N N . LEU A 1 168 ? 7.727 -4.725 -13.390 1.00 94.00 168 LEU A N 1
ATOM 1326 C CA . LEU A 1 168 ? 6.461 -4.877 -14.105 1.00 94.00 168 LEU A CA 1
ATOM 1327 C C . LEU A 1 168 ? 6.657 -4.878 -15.626 1.00 94.00 168 LEU A C 1
ATOM 1329 O O . LEU A 1 168 ? 6.092 -5.732 -16.310 1.00 94.00 168 LEU A O 1
ATOM 1333 N N . VAL A 1 169 ? 7.444 -3.944 -16.165 1.00 94.50 169 VAL A N 1
ATOM 1334 C CA . VAL A 1 169 ? 7.739 -3.855 -17.603 1.00 94.50 169 VAL A CA 1
ATOM 1335 C C . VAL A 1 169 ? 8.465 -5.112 -18.076 1.00 94.50 169 VAL A C 1
ATOM 1337 O O . VAL A 1 169 ? 8.110 -5.637 -19.131 1.00 94.50 169 VAL A O 1
ATOM 1340 N N . SER A 1 170 ? 9.398 -5.648 -17.283 1.00 93.62 170 SER A N 1
ATOM 1341 C CA . SER A 1 170 ? 10.086 -6.908 -17.590 1.00 93.62 170 SER A CA 1
ATOM 1342 C C 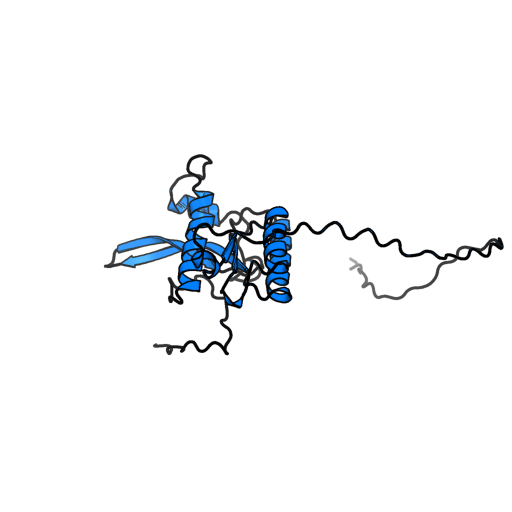. SER A 1 170 ? 9.133 -8.108 -17.646 1.00 93.62 170 SER A C 1
ATOM 1344 O O . SER A 1 170 ? 9.338 -9.015 -18.448 1.00 93.62 170 SER A O 1
ATOM 1346 N N . LEU A 1 171 ? 8.065 -8.098 -16.837 1.00 90.75 171 LEU A N 1
ATOM 1347 C CA . LEU A 1 171 ? 7.057 -9.157 -16.809 1.00 90.75 171 LEU A CA 1
ATOM 1348 C C . LEU A 1 171 ? 6.081 -9.074 -17.994 1.00 90.75 171 LEU A C 1
ATOM 1350 O O . LEU A 1 171 ? 5.724 -10.102 -18.562 1.00 90.75 171 LEU A O 1
ATOM 1354 N N . GLN A 1 172 ? 5.611 -7.873 -18.349 1.00 90.69 172 GLN A N 1
ATOM 1355 C CA . GLN A 1 172 ? 4.543 -7.696 -19.349 1.00 90.69 172 GLN A CA 1
ATOM 1356 C C . GLN A 1 172 ? 5.039 -7.314 -20.753 1.00 90.69 172 GLN A C 1
ATOM 1358 O O . GLN A 1 172 ? 4.259 -7.349 -21.701 1.00 90.69 172 GLN A O 1
ATOM 1363 N N . GLY A 1 173 ? 6.301 -6.900 -20.899 1.00 91.56 173 GLY A N 1
ATOM 1364 C CA . GLY A 1 173 ? 6.888 -6.491 -22.181 1.00 91.56 173 GLY A CA 1
ATOM 1365 C C . GLY A 1 173 ? 6.325 -5.186 -22.760 1.00 91.56 173 GLY A C 1
ATOM 1366 O O . GLY A 1 173 ? 6.506 -4.906 -23.942 1.00 91.56 173 GLY A O 1
ATOM 1367 N N . MET A 1 174 ? 5.622 -4.385 -21.954 1.00 90.56 174 MET A N 1
ATOM 1368 C CA . MET A 1 174 ? 5.023 -3.118 -22.376 1.00 90.56 174 MET A CA 1
ATOM 1369 C C . MET A 1 174 ? 5.059 -2.066 -21.268 1.00 90.56 174 MET A C 1
ATOM 1371 O O . MET A 1 174 ? 5.000 -2.382 -20.078 1.00 90.56 174 MET A O 1
ATOM 1375 N N . LEU A 1 175 ? 5.127 -0.795 -21.670 1.00 91.62 175 LEU A N 1
ATOM 1376 C CA . LEU A 1 175 ? 5.065 0.327 -20.740 1.00 91.62 175 LEU A CA 1
ATOM 1377 C C . LEU A 1 175 ? 3.636 0.526 -20.203 1.00 91.62 175 LEU A C 1
ATOM 1379 O O . LEU A 1 175 ? 2.660 0.290 -20.931 1.00 91.62 175 LEU A O 1
ATOM 1383 N N . PRO A 1 176 ? 3.490 0.993 -18.949 1.00 87.88 176 PRO A N 1
ATOM 1384 C CA . PRO A 1 176 ? 2.195 1.383 -18.413 1.00 87.88 176 PRO A CA 1
ATOM 1385 C C . PRO A 1 176 ? 1.535 2.437 -19.298 1.00 87.88 176 PRO A C 1
ATOM 1387 O O . PRO A 1 176 ? 2.176 3.388 -19.741 1.00 87.88 176 PRO A O 1
ATOM 1390 N N . ASN A 1 177 ? 0.234 2.286 -19.533 1.00 87.75 177 ASN A N 1
ATOM 1391 C CA . ASN A 1 177 ? -0.538 3.288 -20.255 1.00 87.75 177 ASN A CA 1
ATOM 1392 C C . ASN A 1 177 ? -1.899 3.538 -19.584 1.00 87.75 177 ASN A C 1
ATOM 1394 O O . ASN A 1 177 ? -2.460 2.625 -18.964 1.00 87.75 177 ASN A O 1
ATOM 1398 N N . PRO A 1 178 ? -2.466 4.750 -19.734 1.00 85.50 178 PRO A N 1
ATOM 1399 C CA . PRO A 1 178 ? -3.723 5.119 -19.079 1.00 85.50 178 PRO A CA 1
ATOM 1400 C C . PRO A 1 178 ? -4.935 4.282 -19.509 1.00 85.50 178 PRO A C 1
ATOM 1402 O O . PRO A 1 178 ? -5.898 4.166 -18.751 1.00 85.50 178 PRO A O 1
ATOM 1405 N N . HIS A 1 179 ? -4.905 3.700 -20.713 1.00 87.31 179 HIS A N 1
ATOM 1406 C CA . HIS A 1 179 ? -6.015 2.909 -21.247 1.00 87.31 179 HIS A CA 1
ATOM 1407 C C . HIS A 1 179 ? -6.099 1.526 -20.600 1.00 87.31 179 HIS A C 1
ATOM 1409 O O . HIS A 1 179 ? -7.160 1.123 -20.135 1.00 87.31 179 HIS A O 1
ATOM 1415 N N . SER A 1 180 ? -4.974 0.819 -20.533 1.00 84.56 180 SER A N 1
ATOM 1416 C CA . SER A 1 180 ? -4.871 -0.522 -19.953 1.00 84.56 180 SER A CA 1
ATOM 1417 C C . SER A 1 180 ? -4.877 -0.517 -18.424 1.00 84.56 180 SER A C 1
ATOM 1419 O O . SER A 1 180 ? -5.210 -1.532 -17.819 1.00 84.56 180 SER A O 1
ATOM 1421 N N . ARG A 1 181 ? -4.516 0.615 -17.791 1.00 89.38 181 ARG A N 1
ATOM 1422 C CA . ARG A 1 181 ? -4.448 0.785 -16.326 1.00 89.38 181 ARG A CA 1
ATOM 1423 C C . ARG A 1 181 ? -3.647 -0.323 -15.632 1.00 89.38 181 ARG A C 1
ATOM 1425 O O . ARG A 1 181 ? -3.945 -0.708 -14.499 1.00 89.38 181 ARG A O 1
ATOM 1432 N N . THR A 1 182 ? -2.610 -0.823 -16.305 1.00 88.50 182 THR A N 1
ATOM 1433 C CA . THR A 1 182 ? -1.782 -1.931 -15.814 1.00 88.50 182 THR A CA 1
ATOM 1434 C C . THR A 1 182 ? -1.089 -1.595 -14.502 1.00 88.50 182 THR A C 1
ATOM 1436 O O . THR A 1 182 ? -1.013 -2.463 -13.643 1.00 88.50 182 THR A O 1
ATOM 1439 N N . CYS A 1 183 ? -0.677 -0.342 -14.281 1.00 87.88 183 CYS A N 1
ATOM 1440 C CA . CYS A 1 183 ? -0.112 0.088 -13.000 1.00 87.88 183 CYS A CA 1
ATOM 1441 C C . CYS A 1 183 ? -1.123 -0.033 -11.846 1.00 87.88 183 CYS A C 1
ATOM 1443 O O . CYS A 1 183 ? -0.790 -0.577 -10.799 1.00 87.88 183 CYS A O 1
ATOM 1445 N N . THR A 1 184 ? -2.377 0.390 -12.037 1.00 92.00 184 THR A N 1
ATOM 1446 C CA . THR A 1 184 ? -3.433 0.229 -11.025 1.00 92.00 184 THR A CA 1
ATOM 1447 C C . THR A 1 184 ? -3.696 -1.245 -10.748 1.00 92.00 184 THR A C 1
ATOM 1449 O O . THR A 1 184 ? -3.735 -1.656 -9.592 1.00 92.00 184 THR A O 1
ATOM 1452 N N . ALA A 1 185 ? -3.845 -2.051 -11.799 1.00 92.25 185 ALA A N 1
ATOM 1453 C CA . ALA A 1 185 ? -4.129 -3.466 -11.638 1.00 92.25 185 ALA A CA 1
ATOM 1454 C C . ALA A 1 185 ? -2.959 -4.197 -10.961 1.00 92.25 185 ALA A C 1
ATOM 1456 O O . ALA A 1 185 ? -3.143 -4.804 -9.913 1.00 92.25 185 ALA A O 1
ATOM 1457 N N . LYS A 1 186 ? -1.756 -4.133 -11.541 1.00 92.62 186 LYS A N 1
ATOM 1458 C CA . LYS A 1 186 ? -0.606 -4.979 -11.187 1.00 92.62 186 LYS A CA 1
ATOM 1459 C C . LYS A 1 186 ? 0.220 -4.468 -10.016 1.00 92.62 186 LYS A C 1
ATOM 1461 O O . LYS A 1 186 ? 0.728 -5.299 -9.281 1.00 92.62 186 LYS A O 1
ATOM 1466 N N . LEU A 1 187 ? 0.335 -3.152 -9.821 1.00 94.56 187 LEU A N 1
ATOM 1467 C CA . LEU A 1 187 ? 1.118 -2.608 -8.704 1.00 94.56 187 LEU A CA 1
ATOM 1468 C C . LEU A 1 187 ? 0.281 -2.386 -7.444 1.00 94.56 187 LEU A C 1
ATOM 1470 O O . LEU A 1 187 ? 0.837 -2.361 -6.354 1.00 94.56 187 LEU A O 1
ATOM 1474 N N . LYS A 1 188 ? -1.042 -2.212 -7.580 1.00 93.94 188 LYS A N 1
ATOM 1475 C CA . LYS A 1 188 ? -1.922 -1.897 -6.444 1.00 93.94 188 LYS A CA 1
ATOM 1476 C C . LYS A 1 188 ? -2.902 -3.023 -6.150 1.00 93.94 188 LYS A C 1
ATOM 1478 O O . LYS A 1 188 ? -2.824 -3.632 -5.089 1.00 93.94 188 LYS A O 1
ATOM 1483 N N . LEU A 1 189 ? -3.809 -3.321 -7.080 1.00 94.62 189 LEU A N 1
ATOM 1484 C CA . LEU A 1 189 ? -4.950 -4.200 -6.803 1.00 94.62 189 LEU A CA 1
ATOM 1485 C C . LEU A 1 189 ? -4.562 -5.675 -6.634 1.00 94.62 189 LEU A C 1
ATOM 1487 O O . LEU A 1 189 ? -4.986 -6.286 -5.660 1.00 94.62 189 LEU A O 1
ATOM 1491 N N . TYR A 1 190 ? -3.759 -6.240 -7.542 1.00 93.06 190 TYR A N 1
ATOM 1492 C CA . TYR A 1 190 ? -3.334 -7.643 -7.453 1.00 93.06 190 TYR A CA 1
ATOM 1493 C C . TYR A 1 190 ? -2.522 -7.919 -6.175 1.00 93.06 190 TYR A C 1
ATOM 1495 O O . TYR A 1 190 ? -2.931 -8.802 -5.427 1.00 93.06 190 TYR A O 1
ATOM 1503 N N . PRO A 1 191 ? -1.460 -7.151 -5.849 1.00 93.38 191 PRO A N 1
ATOM 1504 C CA . PRO A 1 191 ? -0.721 -7.341 -4.602 1.00 93.38 191 PRO A CA 1
ATOM 1505 C C . PRO A 1 191 ? -1.598 -7.178 -3.357 1.00 93.38 191 PRO A C 1
ATOM 1507 O O . PRO A 1 191 ? -1.484 -7.972 -2.431 1.00 93.38 191 PRO A O 1
ATOM 1510 N N . SER A 1 192 ? -2.525 -6.206 -3.358 1.00 94.31 192 SER A N 1
ATOM 1511 C CA . SER A 1 192 ? -3.485 -6.041 -2.254 1.00 94.31 192 SER A CA 1
ATOM 1512 C C . SER A 1 192 ? -4.355 -7.282 -2.076 1.00 94.31 192 SER A C 1
ATOM 1514 O O . SER A 1 192 ? -4.605 -7.702 -0.955 1.00 94.31 192 SER A O 1
ATOM 1516 N N . HIS A 1 193 ? -4.846 -7.853 -3.177 1.00 92.81 193 HIS A N 1
ATOM 1517 C CA . HIS A 1 193 ? -5.726 -9.015 -3.137 1.00 92.81 193 HIS A CA 1
ATOM 1518 C C . HIS A 1 193 ? -5.009 -10.257 -2.598 1.00 92.81 193 HIS A C 1
ATOM 1520 O O . HIS A 1 193 ? -5.575 -10.945 -1.756 1.00 92.81 193 HIS A O 1
ATOM 1526 N N . GLU A 1 194 ? -3.777 -10.520 -3.046 1.00 90.38 194 GLU A N 1
ATOM 1527 C CA . GLU A 1 194 ? -2.950 -11.620 -2.524 1.00 90.38 194 GLU A CA 1
ATOM 1528 C C . GLU A 1 194 ? -2.680 -11.429 -1.023 1.00 90.38 194 GLU A C 1
ATOM 1530 O O . GLU A 1 194 ? -3.032 -12.293 -0.224 1.00 90.38 194 GLU A O 1
ATOM 1535 N N . LEU A 1 195 ? -2.190 -10.246 -0.625 1.00 91.12 195 LEU A N 1
ATOM 1536 C CA . LEU A 1 195 ? -1.918 -9.911 0.776 1.00 91.12 195 LEU A CA 1
ATOM 1537 C C . LEU A 1 195 ? -3.139 -10.120 1.675 1.00 91.12 195 LEU A C 1
ATOM 1539 O O . LEU A 1 195 ? -3.042 -10.716 2.744 1.00 91.12 195 LEU A O 1
ATOM 1543 N N . ILE A 1 196 ? -4.296 -9.614 1.257 1.00 91.06 196 ILE A N 1
ATOM 1544 C CA . ILE A 1 196 ? -5.527 -9.698 2.043 1.00 91.06 196 ILE A CA 1
ATOM 1545 C C . ILE A 1 196 ? -6.087 -11.114 2.067 1.00 91.06 196 ILE A C 1
ATOM 1547 O O . ILE A 1 196 ? -6.581 -11.549 3.107 1.00 91.06 196 ILE A O 1
ATOM 1551 N N . GLY A 1 197 ? -6.019 -11.826 0.941 1.00 89.31 197 GLY A N 1
ATOM 1552 C CA . GLY A 1 197 ? -6.413 -13.227 0.865 1.00 89.31 197 GLY A CA 1
ATOM 1553 C C . GLY A 1 197 ? -5.635 -14.067 1.872 1.00 89.31 197 GLY A C 1
ATOM 1554 O O . GLY A 1 197 ? -6.237 -14.837 2.617 1.00 89.31 197 GLY A O 1
ATOM 1555 N N 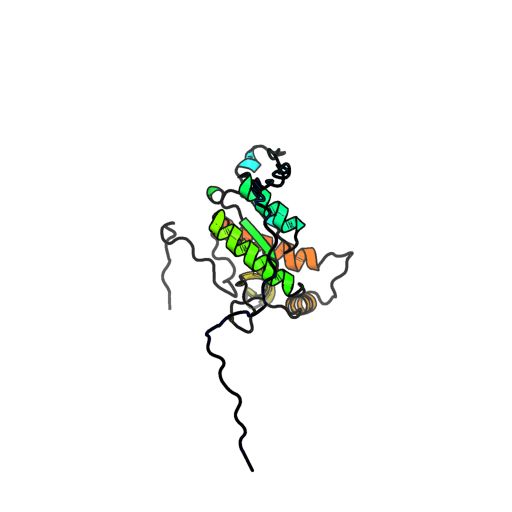. GLU A 1 198 ? -4.325 -13.844 1.963 1.00 86.25 198 GLU A N 1
ATOM 1556 C CA . GLU A 1 198 ? -3.464 -14.529 2.926 1.00 86.25 198 GLU A CA 1
ATOM 1557 C C . GLU A 1 198 ? -3.726 -14.099 4.367 1.00 86.25 198 GLU A C 1
ATOM 1559 O O . GLU A 1 198 ? -3.939 -14.945 5.239 1.00 86.25 198 GLU A O 1
ATOM 1564 N N . TRP A 1 199 ? -3.785 -12.789 4.608 1.00 86.06 199 TRP A N 1
ATOM 1565 C CA . TRP A 1 199 ? -4.033 -12.211 5.927 1.00 86.06 199 TRP A CA 1
ATOM 1566 C C . TRP A 1 199 ? -5.345 -12.702 6.548 1.00 86.06 199 TRP A C 1
ATOM 1568 O O . TRP A 1 199 ? -5.390 -13.101 7.713 1.00 86.06 199 TRP A O 1
ATOM 1578 N N . LEU A 1 200 ? -6.428 -12.698 5.769 1.00 87.94 200 LEU A N 1
ATOM 1579 C CA . LEU A 1 200 ? -7.745 -13.117 6.246 1.00 87.94 200 LEU A CA 1
ATOM 1580 C C . LEU A 1 200 ? -7.919 -14.636 6.223 1.00 87.94 200 LEU A C 1
ATOM 1582 O O . LEU A 1 200 ? -8.623 -15.176 7.078 1.00 87.94 200 LEU A O 1
ATOM 1586 N N . GLY A 1 201 ? -7.287 -15.319 5.268 1.00 83.50 201 GLY A N 1
ATOM 1587 C CA . GLY A 1 201 ? -7.353 -16.769 5.111 1.00 83.50 201 GLY A CA 1
ATOM 1588 C C . GLY A 1 201 ? -6.449 -17.551 6.063 1.00 83.50 201 GLY A C 1
ATOM 1589 O O . GLY A 1 201 ? -6.595 -18.770 6.137 1.00 83.50 201 GLY A O 1
ATOM 1590 N N . ALA A 1 202 ? -5.530 -16.881 6.773 1.00 68.75 202 ALA A N 1
ATOM 1591 C CA . ALA A 1 202 ? -4.463 -17.511 7.559 1.00 68.75 202 ALA A CA 1
ATOM 1592 C C . ALA A 1 202 ? -3.696 -18.580 6.755 1.00 68.75 202 ALA A C 1
ATOM 1594 O O . ALA A 1 202 ? -3.272 -19.605 7.290 1.00 68.75 202 ALA A O 1
ATOM 1595 N N . THR A 1 203 ? -3.578 -18.368 5.443 1.00 63.25 203 THR A N 1
ATOM 1596 C CA . THR A 1 203 ? -2.881 -19.287 4.545 1.00 63.25 203 THR A CA 1
ATOM 1597 C C . THR A 1 203 ? -1.386 -19.027 4.612 1.00 63.25 203 THR A C 1
ATOM 1599 O O . THR A 1 203 ? -0.973 -17.881 4.752 1.00 63.25 203 THR A O 1
ATOM 1602 N N . GLU A 1 204 ? -0.573 -20.065 4.428 1.00 54.78 204 GLU A N 1
ATOM 1603 C CA . GLU A 1 204 ? 0.891 -19.930 4.425 1.00 54.78 204 GLU A CA 1
ATOM 1604 C C . GLU A 1 204 ? 1.431 -19.102 3.247 1.00 54.78 204 GLU A C 1
ATOM 1606 O O . GLU A 1 204 ? 2.582 -18.676 3.304 1.00 54.78 204 GLU A O 1
ATOM 1611 N N . GLY A 1 205 ? 0.603 -18.844 2.218 1.00 53.88 205 GLY A N 1
ATOM 1612 C CA . GLY A 1 205 ? 0.943 -17.989 1.078 1.00 53.88 205 GLY A CA 1
ATOM 1613 C C . GLY A 1 205 ? 2.191 -18.452 0.322 1.00 53.88 205 GLY A C 1
ATOM 1614 O O . GLY A 1 205 ? 2.850 -19.423 0.698 1.00 53.88 205 GLY A O 1
ATOM 1615 N N . PRO A 1 206 ? 2.583 -17.808 -0.780 1.00 48.41 206 PRO A N 1
ATOM 1616 C CA . PRO A 1 206 ? 3.934 -17.954 -1.255 1.00 48.41 206 PRO A CA 1
ATOM 1617 C C . PRO A 1 206 ? 4.862 -17.137 -0.375 1.00 48.41 206 PRO A C 1
ATOM 1619 O O . PRO A 1 206 ? 4.965 -15.924 -0.540 1.00 48.41 206 PRO A O 1
ATOM 1622 N N . ALA A 1 207 ? 5.510 -17.861 0.542 1.00 47.84 207 ALA A N 1
ATOM 1623 C CA . ALA A 1 207 ? 6.741 -17.533 1.253 1.00 47.84 207 ALA A CA 1
ATOM 1624 C C . ALA A 1 207 ? 7.215 -16.098 0.996 1.00 47.84 207 ALA A C 1
ATOM 1626 O O . ALA A 1 207 ? 7.890 -15.807 0.006 1.00 47.84 207 ALA A O 1
ATOM 1627 N N . HIS A 1 208 ? 6.793 -15.215 1.897 1.00 53.22 208 HIS A N 1
ATOM 1628 C CA . HIS A 1 208 ? 7.080 -13.794 1.895 1.00 53.22 208 HIS A CA 1
ATOM 1629 C C . HIS A 1 208 ? 8.520 -13.510 1.448 1.00 53.22 208 HIS A C 1
ATOM 1631 O O . HIS A 1 208 ? 9.479 -13.894 2.120 1.00 53.22 208 HIS A O 1
ATOM 1637 N N . ALA A 1 209 ? 8.695 -12.770 0.353 1.00 47.69 209 ALA A N 1
ATOM 1638 C CA . ALA A 1 209 ? 9.950 -12.070 0.117 1.00 47.69 209 ALA A CA 1
ATOM 1639 C C . ALA A 1 209 ? 10.030 -10.908 1.123 1.00 47.69 209 ALA A C 1
ATOM 1641 O O . ALA A 1 209 ? 9.833 -9.766 0.745 1.00 47.69 209 ALA A O 1
ATOM 1642 N N . GLY A 1 210 ? 10.222 -11.183 2.413 1.00 46.06 210 GLY A N 1
ATOM 1643 C CA . GLY A 1 210 ? 10.176 -10.195 3.497 1.00 46.06 210 GLY A CA 1
ATOM 1644 C C . GLY A 1 210 ? 9.133 -10.560 4.549 1.00 46.06 210 GLY A C 1
ATOM 1645 O O . GLY A 1 210 ? 7.945 -10.287 4.391 1.00 46.06 210 GLY A O 1
ATOM 1646 N N . HIS A 1 211 ? 9.586 -11.190 5.632 1.00 43.06 211 HIS A N 1
ATOM 1647 C CA . HIS A 1 211 ? 8.839 -11.249 6.889 1.00 43.06 211 HIS A CA 1
ATOM 1648 C C . HIS A 1 211 ? 8.550 -9.817 7.359 1.00 43.06 211 HIS A C 1
ATOM 1650 O O . HIS A 1 211 ? 9.301 -8.935 6.990 1.00 43.06 211 HIS A O 1
ATOM 1656 N N . HIS A 1 212 ? 7.475 -9.582 8.117 1.00 51.00 212 HIS A N 1
ATOM 1657 C CA . HIS A 1 212 ? 7.324 -8.563 9.186 1.00 51.00 212 HIS A CA 1
ATOM 1658 C C . HIS A 1 212 ? 5.858 -8.139 9.325 1.00 51.00 212 HIS A C 1
ATOM 1660 O O . HIS A 1 212 ? 5.481 -6.986 9.140 1.00 51.00 212 HIS A O 1
ATOM 1666 N N . TRP A 1 213 ? 5.034 -9.098 9.734 1.00 41.31 213 TRP A N 1
ATOM 1667 C CA . TRP A 1 213 ? 3.985 -8.853 10.715 1.00 41.31 213 TRP A CA 1
ATOM 1668 C C . TRP A 1 213 ? 4.116 -9.960 11.761 1.00 41.31 213 TRP A C 1
ATOM 1670 O O . TRP A 1 213 ? 4.038 -11.139 11.417 1.00 41.31 213 TRP A O 1
ATOM 1680 N N . GLN A 1 214 ? 4.401 -9.605 13.015 1.00 41.75 214 GLN A N 1
ATOM 1681 C CA . GLN A 1 214 ? 4.400 -10.579 14.105 1.00 41.75 214 GLN A CA 1
ATOM 1682 C C . GLN A 1 214 ? 2.961 -10.683 14.617 1.00 41.75 214 GLN A C 1
ATOM 1684 O O . GLN A 1 214 ? 2.442 -9.682 15.116 1.00 41.75 214 GLN A O 1
ATOM 1689 N N . PRO A 1 215 ? 2.284 -11.838 14.489 1.00 43.34 215 PRO A N 1
ATOM 1690 C CA . PRO A 1 215 ? 1.021 -12.025 15.186 1.00 43.34 215 PRO A CA 1
ATOM 1691 C C . PRO A 1 215 ? 1.260 -11.904 16.697 1.00 43.34 215 PRO A C 1
ATOM 1693 O O . PRO A 1 215 ? 2.321 -12.282 17.197 1.00 43.34 215 PRO A O 1
ATOM 1696 N N . ASP A 1 216 ? 0.275 -11.373 17.419 1.00 39.16 216 ASP A N 1
ATOM 1697 C CA . ASP A 1 216 ? 0.295 -11.330 18.881 1.00 39.16 216 ASP A CA 1
ATOM 1698 C C . ASP A 1 216 ? 0.546 -12.752 19.431 1.00 39.16 216 ASP A C 1
ATOM 1700 O O . ASP A 1 216 ? -0.228 -13.662 19.117 1.00 39.16 216 ASP A O 1
ATOM 1704 N N . PRO A 1 217 ? 1.594 -12.982 20.246 1.00 42.44 217 PRO A N 1
ATOM 1705 C CA . PRO A 1 217 ? 1.893 -14.302 20.801 1.00 42.44 217 PRO A CA 1
ATOM 1706 C C . PRO A 1 217 ? 0.779 -14.854 21.708 1.00 42.44 217 PRO A C 1
ATOM 1708 O O . PRO A 1 217 ? 0.792 -16.042 22.033 1.00 42.44 217 PRO A O 1
ATOM 1711 N N . SER A 1 218 ? -0.189 -14.028 22.121 1.00 40.97 218 SER A N 1
ATOM 1712 C CA . SER A 1 218 ? -1.371 -14.456 22.875 1.00 40.97 218 SER A CA 1
ATOM 1713 C C . SER A 1 218 ? -2.517 -14.982 21.994 1.00 40.97 218 SER A C 1
ATOM 1715 O O . SER A 1 218 ? -3.395 -15.695 22.489 1.00 40.97 218 SER A O 1
ATOM 1717 N N . ALA A 1 219 ? -2.489 -14.720 20.682 1.00 45.94 219 ALA A N 1
ATOM 1718 C CA . ALA A 1 219 ? -3.423 -15.284 19.715 1.00 45.94 219 ALA A CA 1
ATOM 1719 C C . ALA A 1 219 ? -2.910 -16.660 19.263 1.00 45.94 219 ALA A C 1
ATOM 1721 O O . ALA A 1 219 ? -2.168 -16.786 18.295 1.00 45.94 219 ALA A O 1
ATOM 1722 N N . GLY A 1 220 ? -3.272 -17.706 20.010 1.00 35.56 220 GLY A N 1
ATOM 1723 C CA . GLY A 1 220 ? -2.815 -19.080 19.788 1.00 35.56 220 GLY A CA 1
ATOM 1724 C C . GLY A 1 220 ? -3.042 -19.599 18.360 1.00 35.56 220 GLY A C 1
ATOM 1725 O O . GLY A 1 220 ? -4.110 -20.117 18.043 1.00 35.56 220 GLY A O 1
ATOM 1726 N N . GLY A 1 221 ? -2.006 -19.518 17.527 1.00 35.47 221 GLY A N 1
ATOM 1727 C CA . GLY A 1 221 ? -1.861 -20.234 16.262 1.00 35.47 221 GLY A CA 1
ATOM 1728 C C . GLY A 1 221 ? -0.657 -21.162 16.372 1.00 35.47 221 GLY A C 1
ATOM 1729 O O . GLY A 1 221 ? 0.460 -20.707 16.604 1.00 35.47 221 GLY A O 1
ATOM 1730 N N . GLY A 1 222 ? -0.893 -22.473 16.300 1.00 34.19 222 GLY A N 1
ATOM 1731 C CA . GLY A 1 222 ? 0.125 -23.495 16.526 1.00 34.19 222 GLY A CA 1
ATOM 1732 C C . GLY A 1 222 ? 1.275 -23.401 15.526 1.00 34.19 222 GLY A C 1
ATOM 1733 O O . GLY A 1 222 ? 1.083 -23.635 14.337 1.00 34.19 222 GLY A O 1
ATOM 1734 N N . GLY A 1 223 ? 2.474 -23.107 16.028 1.00 29.25 223 GLY A N 1
ATOM 1735 C CA . GLY A 1 223 ? 3.706 -23.270 15.269 1.00 29.25 223 GLY A CA 1
ATOM 1736 C C . GLY A 1 223 ? 3.911 -24.738 14.905 1.00 29.25 223 GLY A C 1
ATOM 1737 O O . GLY A 1 223 ? 3.838 -25.616 15.769 1.00 29.25 223 GLY A O 1
ATOM 1738 N N . VAL A 1 224 ? 4.173 -25.007 13.628 1.00 34.91 224 VAL A N 1
ATOM 1739 C CA . VAL A 1 224 ? 4.652 -26.313 13.181 1.00 34.91 224 VAL A CA 1
ATOM 1740 C C . VAL A 1 224 ? 6.157 -26.230 12.992 1.00 34.91 224 VAL A C 1
ATOM 1742 O O . VAL A 1 224 ? 6.693 -25.289 12.418 1.00 34.91 224 VAL A O 1
ATOM 1745 N N . ALA A 1 225 ? 6.807 -27.229 13.577 1.00 32.72 225 ALA A N 1
ATOM 1746 C CA . ALA A 1 225 ? 8.235 -27.387 13.708 1.00 32.72 225 ALA A CA 1
ATOM 1747 C C . ALA A 1 225 ? 8.985 -27.317 12.375 1.00 32.72 225 ALA A C 1
ATOM 1749 O O . ALA A 1 225 ? 8.607 -27.951 11.389 1.00 32.72 225 ALA A O 1
ATOM 1750 N N . ASP A 1 226 ? 10.115 -26.624 12.454 1.00 33.91 226 ASP A N 1
ATOM 1751 C CA . ASP A 1 226 ? 11.259 -26.715 11.563 1.00 33.91 226 ASP A CA 1
ATOM 1752 C C . ASP A 1 226 ? 11.561 -28.191 11.243 1.00 33.91 226 ASP A C 1
ATOM 1754 O O . ASP A 1 226 ? 11.778 -29.013 12.145 1.00 33.91 226 ASP A O 1
ATOM 1758 N N . LYS A 1 227 ? 11.522 -28.557 9.961 1.00 29.44 227 LYS A N 1
ATOM 1759 C CA . LYS A 1 227 ? 12.034 -29.843 9.489 1.00 29.44 227 LYS A CA 1
ATOM 1760 C C . LYS A 1 227 ? 13.148 -29.589 8.484 1.00 29.44 227 LYS A C 1
ATOM 1762 O O . LYS A 1 227 ? 12.890 -29.124 7.380 1.00 29.44 227 LYS A O 1
ATOM 1767 N N . ALA A 1 228 ? 14.338 -29.927 8.983 1.00 31.75 228 ALA A N 1
ATOM 1768 C CA . ALA A 1 228 ? 15.637 -30.143 8.348 1.00 31.75 228 ALA A CA 1
ATOM 1769 C C . ALA A 1 228 ? 15.628 -30.535 6.865 1.00 31.75 228 ALA A C 1
ATOM 1771 O O . ALA A 1 228 ? 14.778 -31.367 6.470 1.00 31.75 228 ALA A O 1
#

Radius of gyration: 26.12 Å; chains: 1; bounding box: 79×85×57 Å